Protein AF-A0A9W8YQ39-F1 (afdb_monomer)

pLDDT: mean 70.09, std 22.09, range [27.38, 96.88]

InterPro domains:
  IPR010666 Zinc finger, GRF-type [PF06839] (259-303)
  IPR010666 Zinc finger, GRF-type [PS51999] (260-305)
  IPR027450 Alpha-ketoglutarate-dependent dioxygenase AlkB-like [PF13532] (195-246)
  IPR032854 Alkylated DNA repair protein alkB homologue 3 [PTHR31212] (192-311)
  IPR037151 Alpha-ketoglutarate-dependent dioxygenase AlkB-like superfamily [G3DSA:2.60.120.590] (186-251)

Structure (mmCIF, N/CA/C/O backbone):
data_AF-A0A9W8YQ39-F1
#
_entry.id   AF-A0A9W8YQ39-F1
#
loop_
_atom_site.group_PDB
_atom_site.id
_atom_site.type_symbol
_atom_site.label_atom_id
_atom_site.label_alt_id
_atom_site.label_comp_id
_atom_site.label_asym_id
_atom_site.label_entity_id
_atom_site.label_seq_id
_atom_site.pdbx_PDB_ins_code
_atom_site.Cartn_x
_atom_site.Cartn_y
_atom_site.Cartn_z
_atom_site.occupancy
_atom_site.B_iso_or_equiv
_atom_site.auth_seq_id
_atom_site.auth_comp_id
_atom_site.auth_asym_id
_atom_site.auth_atom_id
_atom_site.pdbx_PDB_model_num
ATOM 1 N N . MET A 1 1 ? 21.087 48.665 -29.582 1.00 36.88 1 MET A N 1
ATOM 2 C CA . MET A 1 1 ? 21.904 49.619 -28.789 1.00 36.88 1 MET A CA 1
ATOM 3 C C . MET A 1 1 ? 21.889 49.137 -27.338 1.00 36.88 1 MET A C 1
ATOM 5 O O . MET A 1 1 ? 21.311 49.778 -26.477 1.00 36.88 1 MET A O 1
ATOM 9 N N . ASP A 1 2 ? 22.275 47.900 -27.038 1.00 33.47 2 ASP A N 1
ATOM 10 C CA . ASP A 1 2 ? 23.624 47.312 -27.152 1.00 33.47 2 ASP A CA 1
ATOM 11 C C . ASP A 1 2 ? 24.686 48.103 -26.388 1.00 33.47 2 ASP A C 1
ATOM 13 O O . ASP A 1 2 ? 25.478 48.846 -26.957 1.00 33.47 2 ASP A O 1
ATOM 17 N N . ALA A 1 3 ? 24.674 47.920 -25.073 1.00 32.09 3 ALA A N 1
ATOM 18 C CA . ALA A 1 3 ? 25.781 48.118 -24.145 1.00 32.09 3 ALA A CA 1
ATOM 19 C C . ALA A 1 3 ? 25.373 47.286 -22.918 1.00 32.09 3 ALA A C 1
ATOM 21 O O . ALA A 1 3 ? 24.287 47.479 -22.393 1.00 32.09 3 ALA A O 1
ATOM 22 N N . PHE A 1 4 ? 26.067 46.234 -22.501 1.00 31.28 4 PHE A N 1
ATOM 23 C CA . PHE A 1 4 ? 27.420 46.274 -21.975 1.00 31.28 4 PHE A CA 1
ATOM 24 C C . PHE A 1 4 ? 28.115 44.922 -22.206 1.00 31.28 4 PHE A C 1
ATOM 26 O O . PHE A 1 4 ? 28.083 44.021 -21.372 1.00 31.28 4 PHE A O 1
ATOM 33 N N . ILE A 1 5 ? 28.817 44.807 -23.331 1.00 39.25 5 ILE A N 1
ATOM 34 C CA . ILE A 1 5 ? 30.024 43.983 -23.401 1.00 39.25 5 ILE A CA 1
ATOM 35 C C . ILE A 1 5 ? 31.123 44.796 -22.714 1.00 39.25 5 ILE A C 1
ATOM 37 O O . ILE A 1 5 ? 31.368 45.927 -23.124 1.00 39.25 5 ILE A O 1
ATOM 41 N N . THR A 1 6 ? 31.775 44.257 -21.677 1.00 34.94 6 THR A N 1
ATOM 42 C CA . THR A 1 6 ? 33.244 44.308 -21.490 1.00 34.94 6 THR A CA 1
ATOM 43 C C . THR A 1 6 ? 33.706 43.770 -20.123 1.00 34.94 6 THR A C 1
ATOM 45 O O . THR A 1 6 ? 33.159 44.118 -19.083 1.00 34.94 6 THR A O 1
ATOM 48 N N . LYS A 1 7 ? 34.853 43.062 -20.178 1.00 32.91 7 LYS A N 1
ATOM 49 C CA . LYS A 1 7 ? 35.805 42.643 -19.113 1.00 32.91 7 LYS A CA 1
ATOM 50 C C . LYS A 1 7 ? 35.540 41.236 -18.540 1.00 32.91 7 LYS A C 1
ATOM 52 O O . LYS A 1 7 ? 34.461 40.962 -18.059 1.00 32.91 7 LYS A O 1
ATOM 57 N N . LYS A 1 8 ? 36.495 40.294 -18.505 1.00 33.75 8 LYS A N 1
ATOM 58 C CA . LYS A 1 8 ? 37.950 40.326 -18.763 1.00 33.75 8 LYS A CA 1
ATOM 59 C C . LYS A 1 8 ? 38.429 38.872 -18.976 1.00 33.75 8 LYS A C 1
ATOM 61 O O . LYS A 1 8 ? 38.190 38.033 -18.114 1.00 33.75 8 LYS A O 1
ATOM 66 N N . LYS A 1 9 ? 39.135 38.576 -20.078 1.00 34.62 9 LYS A N 1
ATOM 67 C CA . LYS A 1 9 ? 39.896 37.318 -20.249 1.00 34.62 9 LYS A CA 1
ATOM 68 C C . LYS A 1 9 ? 40.936 37.210 -19.127 1.00 34.62 9 LYS A C 1
ATOM 70 O O . LYS A 1 9 ? 41.769 38.110 -18.992 1.00 34.62 9 LYS A O 1
ATOM 75 N N . ARG A 1 10 ? 40.908 36.130 -18.339 1.00 31.69 10 ARG A N 1
ATOM 76 C CA . ARG A 1 10 ? 41.973 35.813 -17.375 1.00 31.69 10 ARG A CA 1
ATOM 77 C C . ARG A 1 10 ? 42.986 34.875 -18.036 1.00 31.69 10 ARG A C 1
ATOM 79 O O . ARG A 1 10 ? 42.613 33.911 -18.692 1.00 31.69 10 ARG A O 1
ATOM 86 N N . LYS A 1 11 ? 44.255 35.268 -17.917 1.00 32.91 11 LYS A N 1
ATOM 87 C CA . LYS A 1 11 ? 45.452 34.682 -18.528 1.00 32.91 11 LYS A CA 1
ATOM 88 C C . LYS A 1 11 ? 45.663 33.216 -18.136 1.00 32.91 11 LYS A C 1
ATOM 90 O O . LYS A 1 11 ? 45.518 32.872 -16.969 1.00 32.91 11 LYS A O 1
ATOM 95 N N . ILE A 1 12 ? 46.131 32.435 -19.110 1.00 37.91 12 ILE A N 1
ATOM 96 C CA . ILE A 1 12 ? 46.897 31.200 -18.916 1.00 37.91 12 ILE A CA 1
ATOM 97 C C . ILE A 1 12 ? 48.164 31.555 -18.130 1.00 37.91 12 ILE A C 1
ATOM 99 O O . ILE A 1 12 ? 48.974 32.364 -18.585 1.00 37.91 12 ILE A O 1
ATOM 103 N N . SER A 1 13 ? 48.317 30.963 -16.950 1.00 30.17 13 SER A N 1
ATOM 104 C CA . SER A 1 13 ? 49.585 30.882 -16.232 1.00 30.17 13 SER A CA 1
ATOM 105 C C . SER A 1 13 ? 49.851 29.416 -15.926 1.00 30.17 13 SER A C 1
ATOM 107 O O . SER A 1 13 ? 49.183 28.813 -15.092 1.00 30.17 13 SER A O 1
ATOM 109 N N . THR A 1 14 ? 50.822 28.858 -16.637 1.00 33.62 14 THR A N 1
ATOM 110 C CA . THR A 1 14 ? 51.517 27.620 -16.300 1.00 33.62 14 THR A CA 1
ATOM 111 C C . THR 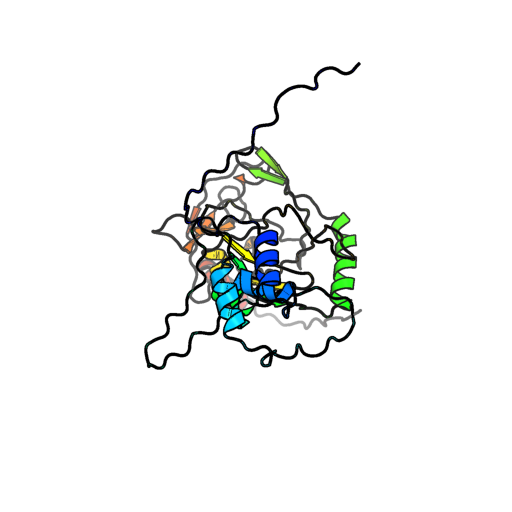A 1 14 ? 52.123 27.737 -14.906 1.00 33.62 14 THR A C 1
ATOM 113 O O . THR A 1 14 ? 53.087 28.473 -14.704 1.00 33.62 14 THR A O 1
ATOM 116 N N . SER A 1 15 ? 51.577 26.986 -13.958 1.00 29.30 15 SER A N 1
ATOM 117 C CA . SER A 1 15 ? 52.256 26.627 -12.718 1.00 29.30 15 SER A CA 1
ATOM 118 C C . SER A 1 15 ? 52.135 25.121 -12.550 1.00 29.30 15 SER A C 1
ATOM 120 O O . SER A 1 15 ? 51.071 24.605 -12.217 1.00 29.30 15 SER A O 1
ATOM 122 N N . VAL A 1 16 ? 53.241 24.437 -12.828 1.00 39.62 16 VAL A N 1
ATOM 123 C CA . VAL A 1 16 ? 53.484 23.052 -12.435 1.00 39.62 16 VAL A CA 1
ATOM 124 C C . VAL A 1 16 ? 53.326 22.986 -10.921 1.00 39.62 16 VAL A C 1
ATOM 126 O O . VAL A 1 16 ? 54.162 23.510 -10.187 1.00 39.62 16 VAL A O 1
ATOM 129 N N . GLN A 1 17 ? 52.234 22.389 -10.458 1.00 30.75 17 GLN A N 1
ATOM 130 C CA . GLN A 1 17 ? 52.068 21.978 -9.073 1.00 30.75 17 GLN A CA 1
ATOM 131 C C . GLN A 1 17 ? 51.466 20.578 -9.075 1.00 30.75 17 GLN A C 1
ATOM 133 O O . GLN A 1 17 ? 50.331 20.370 -9.495 1.00 30.75 17 GLN A O 1
ATOM 138 N N . ASN A 1 18 ? 52.290 19.628 -8.632 1.00 39.91 18 ASN A N 1
ATOM 139 C CA . ASN A 1 18 ? 51.878 18.315 -8.162 1.00 39.91 18 ASN A CA 1
ATOM 140 C C . ASN A 1 18 ? 50.707 18.485 -7.189 1.00 39.91 18 ASN A C 1
ATOM 142 O O . ASN A 1 18 ? 50.892 18.990 -6.082 1.00 39.91 18 ASN A O 1
ATOM 146 N N . ALA A 1 19 ? 49.527 18.037 -7.594 1.00 29.88 19 ALA A N 1
ATOM 147 C CA . ALA A 1 19 ? 48.401 17.822 -6.709 1.00 29.88 19 ALA A CA 1
ATOM 148 C C . ALA A 1 19 ? 47.856 16.432 -7.027 1.00 29.88 19 ALA A C 1
ATOM 150 O O . ALA A 1 19 ? 47.325 16.201 -8.111 1.00 29.88 19 ALA A O 1
ATOM 151 N N . GLY A 1 20 ? 48.030 15.499 -6.089 1.00 36.38 20 GLY A N 1
ATOM 152 C CA . GLY A 1 20 ? 47.244 14.275 -6.066 1.00 36.38 20 GLY A CA 1
ATOM 153 C C . GLY A 1 20 ? 45.782 14.682 -5.962 1.00 36.38 20 GLY A C 1
ATOM 154 O O . GLY A 1 20 ? 45.344 15.157 -4.917 1.00 36.38 20 GLY A O 1
ATOM 155 N N . HIS A 1 21 ? 45.069 14.594 -7.079 1.00 37.12 21 HIS A N 1
ATOM 156 C CA . HIS A 1 21 ? 43.654 14.903 -7.147 1.00 37.12 21 HIS A CA 1
ATOM 157 C C . HIS A 1 21 ? 42.897 13.601 -6.905 1.00 37.12 21 HIS A C 1
ATOM 159 O O . HIS A 1 21 ? 43.054 12.629 -7.643 1.00 37.12 21 HIS A O 1
ATOM 165 N N . SER A 1 22 ? 42.141 13.567 -5.814 1.00 41.56 22 SER A N 1
ATOM 166 C CA . SER A 1 22 ? 41.178 12.519 -5.498 1.00 41.56 22 SER A CA 1
ATOM 167 C C . SER A 1 22 ? 40.157 12.432 -6.633 1.00 41.56 22 SER A C 1
ATOM 169 O O . SER A 1 22 ? 39.270 13.275 -6.725 1.00 41.56 22 SER A O 1
ATOM 171 N N . GLY A 1 23 ? 40.307 11.438 -7.511 1.00 44.91 23 GLY A N 1
ATOM 172 C CA . GLY A 1 23 ? 39.476 11.214 -8.702 1.00 44.91 23 GLY A CA 1
ATOM 173 C C . GLY A 1 23 ? 38.044 10.746 -8.419 1.00 44.91 23 GLY A C 1
ATOM 174 O O . GLY A 1 23 ? 37.516 9.929 -9.167 1.00 44.91 23 GLY A O 1
ATOM 175 N N . ASP A 1 24 ? 37.431 11.211 -7.328 1.00 53.06 24 ASP A N 1
ATOM 176 C CA . ASP A 1 24 ? 36.102 10.766 -6.898 1.00 53.06 24 ASP A CA 1
ATOM 177 C C . ASP A 1 24 ? 34.973 11.725 -7.330 1.00 53.06 24 ASP A C 1
ATOM 179 O O . ASP A 1 24 ? 33.857 11.275 -7.578 1.00 53.06 24 ASP A O 1
ATOM 183 N N . ASP A 1 25 ? 35.269 13.009 -7.570 1.00 54.91 25 ASP A N 1
ATOM 184 C CA . ASP A 1 25 ? 34.263 14.049 -7.879 1.00 54.91 25 ASP A CA 1
ATOM 185 C C . ASP A 1 25 ? 33.965 14.257 -9.382 1.00 54.91 25 ASP A C 1
ATOM 187 O O . ASP A 1 25 ? 33.236 15.176 -9.762 1.00 54.91 25 ASP A O 1
ATOM 191 N N . GLU A 1 26 ? 34.519 13.435 -10.276 1.00 76.19 26 GLU A N 1
ATOM 192 C CA . GLU A 1 26 ? 34.257 13.571 -11.716 1.00 76.19 26 GLU A CA 1
ATOM 193 C C . GLU A 1 26 ? 32.855 13.053 -12.099 1.00 76.19 26 GLU A C 1
ATOM 195 O O . GLU A 1 26 ? 32.417 12.013 -11.593 1.00 76.19 26 GLU A O 1
ATOM 200 N N . PRO A 1 27 ? 32.136 13.735 -13.014 1.00 80.50 27 PRO A N 1
ATOM 201 C CA . PRO A 1 27 ? 30.820 13.289 -13.459 1.00 80.50 27 PRO A CA 1
ATOM 202 C C . PRO A 1 27 ? 30.916 11.940 -14.183 1.00 80.50 27 PRO A C 1
ATOM 204 O O . PRO A 1 27 ? 31.900 11.651 -14.866 1.00 80.50 27 PRO A O 1
ATOM 207 N N . THR A 1 28 ? 29.868 11.121 -14.072 1.00 81.31 28 THR A N 1
ATOM 208 C CA . THR A 1 28 ? 29.835 9.743 -14.595 1.00 81.31 28 THR A CA 1
ATOM 209 C C . THR A 1 28 ? 30.209 9.654 -16.075 1.00 81.31 28 THR A C 1
ATOM 211 O O . THR A 1 28 ? 30.942 8.751 -16.461 1.00 81.31 28 THR A O 1
ATOM 214 N N . GLU A 1 29 ? 29.792 10.617 -16.902 1.00 78.88 29 GLU A N 1
ATOM 215 C CA . GLU A 1 29 ? 30.145 10.668 -18.330 1.00 78.88 29 GLU A CA 1
ATOM 216 C C . GLU A 1 29 ? 31.659 10.787 -18.571 1.00 78.88 29 GLU A C 1
ATOM 218 O O . GLU A 1 29 ? 32.194 10.155 -19.480 1.00 78.88 29 GLU A O 1
ATOM 223 N N . VAL A 1 30 ? 32.369 11.545 -17.728 1.00 77.44 30 VAL A N 1
ATOM 224 C CA . VAL A 1 30 ? 33.831 11.697 -17.808 1.00 77.44 30 VAL A CA 1
ATOM 225 C C . VAL A 1 30 ? 34.516 10.406 -17.371 1.00 77.44 30 VAL A C 1
ATOM 227 O O . VAL A 1 30 ? 35.414 9.925 -18.060 1.00 77.44 30 VAL A O 1
ATOM 230 N N . LYS A 1 31 ? 34.033 9.779 -16.294 1.00 83.00 31 LYS A N 1
ATOM 231 C CA . LYS A 1 31 ? 34.536 8.485 -15.810 1.00 83.00 31 LYS A CA 1
ATOM 232 C C . LYS A 1 31 ? 34.336 7.365 -16.845 1.00 83.00 31 LYS A C 1
ATOM 234 O O . LYS A 1 31 ? 35.238 6.556 -17.062 1.00 83.00 31 LYS A O 1
ATOM 239 N N . LEU A 1 32 ? 33.201 7.360 -17.548 1.00 80.19 32 LEU A N 1
ATOM 240 C CA . LEU A 1 32 ? 32.928 6.452 -18.669 1.00 80.19 32 LEU A CA 1
ATOM 241 C C . LEU A 1 32 ? 33.834 6.720 -19.872 1.00 80.19 32 LEU A C 1
ATOM 243 O O . LEU A 1 32 ? 34.351 5.775 -20.463 1.00 80.19 32 LEU A O 1
ATOM 247 N N . ALA A 1 33 ? 34.061 7.987 -20.227 1.00 78.62 33 ALA A N 1
ATOM 248 C CA . ALA A 1 33 ? 34.969 8.351 -21.312 1.00 78.62 33 ALA A CA 1
ATOM 249 C C . ALA A 1 33 ? 36.419 7.933 -21.008 1.00 78.62 33 ALA A C 1
ATOM 251 O O . ALA A 1 33 ? 37.122 7.436 -21.892 1.00 78.62 33 ALA A O 1
ATOM 252 N N . MET A 1 34 ? 36.853 8.067 -19.750 1.00 82.50 34 MET A N 1
ATOM 253 C CA . MET A 1 34 ? 38.154 7.578 -19.287 1.00 82.50 34 MET A CA 1
ATOM 254 C C . MET A 1 34 ? 38.254 6.055 -19.392 1.00 82.50 34 MET A C 1
ATOM 256 O O . MET A 1 34 ? 39.231 5.551 -19.942 1.00 82.50 34 MET A O 1
ATOM 260 N N . LEU A 1 35 ? 37.243 5.315 -18.929 1.00 81.00 35 LEU A N 1
ATOM 261 C CA . LEU A 1 35 ? 37.226 3.854 -19.036 1.00 81.00 35 LEU A CA 1
ATOM 262 C C . LEU A 1 35 ? 37.167 3.364 -20.486 1.00 81.00 35 LEU A C 1
ATOM 264 O O . LEU A 1 35 ? 37.884 2.434 -20.831 1.00 81.00 35 LEU A O 1
ATOM 268 N N . SER A 1 36 ? 36.384 4.021 -21.341 1.00 83.94 36 SER A N 1
ATOM 269 C CA . SER A 1 36 ? 36.290 3.717 -22.775 1.00 83.94 36 SER A CA 1
ATOM 270 C C . SER A 1 36 ? 37.622 3.947 -23.494 1.00 83.94 36 SER A C 1
ATOM 272 O O . SER A 1 36 ? 38.026 3.156 -24.343 1.00 83.94 36 SER A O 1
ATOM 274 N N . SER A 1 37 ? 38.364 4.981 -23.083 1.00 83.81 37 SER A N 1
ATOM 275 C CA . SER A 1 37 ? 39.711 5.250 -23.598 1.00 83.81 37 SER A CA 1
ATOM 276 C C . SER A 1 37 ? 40.737 4.207 -23.139 1.00 83.81 37 SER A C 1
ATOM 278 O O . SER A 1 37 ? 41.641 3.866 -23.898 1.00 83.81 37 SER A O 1
ATOM 280 N N . LEU A 1 38 ? 40.615 3.707 -21.903 1.00 83.19 38 LEU A N 1
ATOM 281 C CA . LEU A 1 38 ? 41.507 2.688 -21.337 1.00 83.19 38 LEU A CA 1
ATOM 282 C C . LEU A 1 38 ? 41.182 1.272 -21.838 1.00 83.19 38 LEU A C 1
ATOM 284 O O . LEU A 1 38 ? 42.089 0.449 -21.934 1.00 83.19 38 LEU A O 1
ATOM 288 N N . HIS A 1 39 ? 39.921 1.011 -22.199 1.00 81.38 39 HIS A N 1
ATOM 289 C CA . HIS A 1 39 ? 39.416 -0.300 -22.616 1.00 81.38 39 HIS A CA 1
ATOM 290 C C . HIS A 1 39 ? 38.551 -0.214 -23.889 1.00 81.38 39 HIS A C 1
ATOM 292 O O . HIS A 1 39 ? 37.342 -0.446 -23.827 1.00 81.38 39 HIS A O 1
ATOM 298 N N . PRO A 1 40 ? 39.144 0.053 -25.073 1.00 76.56 40 PRO A N 1
ATOM 299 C CA . PRO A 1 40 ? 38.391 0.294 -26.313 1.00 76.56 40 PRO A CA 1
ATOM 300 C C . PRO A 1 40 ? 37.578 -0.906 -26.831 1.00 76.56 40 PRO A C 1
ATOM 302 O O . PRO A 1 40 ? 36.762 -0.752 -27.736 1.00 76.56 40 PRO A O 1
ATOM 305 N N . GLY A 1 41 ? 37.826 -2.110 -26.302 1.00 77.00 41 GLY A N 1
ATOM 306 C CA . GLY A 1 41 ? 37.131 -3.346 -26.676 1.00 77.00 41 GLY A CA 1
ATOM 307 C C . GLY A 1 41 ? 35.821 -3.600 -25.922 1.00 77.00 41 GLY A C 1
ATOM 308 O O . GLY A 1 41 ? 35.117 -4.553 -26.248 1.00 77.00 41 GLY A O 1
ATOM 309 N N . PHE A 1 42 ? 35.484 -2.774 -24.929 1.00 75.44 42 PHE A N 1
ATOM 310 C CA . PHE A 1 42 ? 34.290 -2.946 -24.104 1.00 75.44 42 PHE A CA 1
ATOM 311 C C . PHE A 1 42 ? 33.174 -1.990 -24.534 1.00 75.44 42 PHE A C 1
ATOM 313 O O . PHE A 1 42 ? 33.397 -0.804 -24.774 1.00 75.44 42 PHE A O 1
ATOM 320 N N . ALA A 1 43 ? 31.947 -2.511 -24.618 1.00 82.00 43 ALA A N 1
ATOM 321 C CA . ALA A 1 43 ? 30.771 -1.688 -24.874 1.00 82.00 43 ALA A CA 1
ATOM 322 C C . ALA A 1 43 ? 30.523 -0.725 -23.702 1.00 82.00 43 ALA A C 1
ATOM 324 O O . ALA A 1 43 ? 30.728 -1.082 -22.542 1.00 82.00 43 ALA A O 1
ATOM 325 N N . GLN A 1 44 ? 30.028 0.476 -24.002 1.00 76.06 44 GLN A N 1
ATOM 326 C CA . GLN A 1 44 ? 29.789 1.524 -23.004 1.00 76.06 44 GLN A CA 1
ATOM 327 C C . GLN A 1 44 ? 28.869 1.071 -21.857 1.00 76.06 44 GLN A C 1
ATOM 329 O O . GLN A 1 44 ? 29.122 1.429 -20.711 1.00 76.06 44 GLN A O 1
ATOM 334 N N . GLU A 1 45 ? 27.870 0.234 -22.148 1.00 75.31 45 GLU A N 1
ATOM 335 C CA . GLU A 1 45 ? 26.971 -0.339 -21.133 1.00 75.31 45 GLU A CA 1
ATOM 336 C C . GLU A 1 45 ? 27.724 -1.232 -20.135 1.00 75.31 45 GLU A C 1
ATOM 338 O O . GLU A 1 45 ? 27.561 -1.097 -18.927 1.00 75.31 45 GLU A O 1
ATOM 343 N N . ALA A 1 46 ? 28.645 -2.071 -20.623 1.00 76.56 46 ALA A N 1
ATOM 344 C CA . ALA A 1 46 ? 29.466 -2.922 -19.763 1.00 76.56 46 ALA A CA 1
ATOM 345 C C . ALA A 1 46 ? 30.426 -2.094 -18.890 1.00 76.56 46 ALA A C 1
ATOM 347 O O . ALA A 1 46 ? 30.690 -2.448 -17.744 1.00 76.56 46 ALA A O 1
ATOM 348 N N . LEU A 1 47 ? 30.934 -0.972 -19.411 1.00 79.25 47 LEU A N 1
ATOM 349 C CA . LEU A 1 47 ? 31.776 -0.051 -18.643 1.00 79.25 47 LEU A CA 1
ATOM 350 C C . LEU A 1 47 ? 30.986 0.677 -17.551 1.00 79.25 47 LEU A C 1
ATOM 352 O O . LEU A 1 47 ? 31.528 0.906 -16.471 1.00 79.25 47 LEU A O 1
ATOM 356 N N . LEU A 1 48 ? 29.721 1.018 -17.810 1.00 79.31 48 LEU A N 1
ATOM 357 C CA . LEU A 1 48 ? 28.827 1.611 -16.816 1.00 79.31 48 LEU A CA 1
ATOM 358 C C . LEU A 1 48 ? 28.506 0.627 -15.693 1.00 79.31 48 LEU A C 1
ATOM 360 O O . LEU A 1 48 ? 28.601 1.001 -14.527 1.00 79.31 48 LEU A O 1
ATOM 364 N N . ASP A 1 49 ? 28.223 -0.629 -16.026 1.00 71.88 49 ASP A N 1
ATOM 365 C CA . ASP A 1 49 ? 27.955 -1.670 -15.032 1.00 71.88 49 ASP A CA 1
ATOM 366 C C . ASP A 1 49 ? 29.167 -1.931 -14.124 1.00 71.88 49 ASP A C 1
ATOM 368 O O . ASP A 1 49 ? 29.033 -1.987 -12.899 1.00 71.88 49 ASP A O 1
ATOM 372 N N . VAL A 1 50 ? 30.374 -2.014 -14.698 1.00 78.81 50 VAL A N 1
ATOM 373 C CA . VAL A 1 50 ? 31.621 -2.170 -13.928 1.00 78.81 50 VAL A CA 1
ATOM 374 C C . VAL A 1 50 ? 31.887 -0.936 -13.058 1.00 78.81 50 VAL A C 1
ATOM 376 O O . VAL A 1 50 ? 32.264 -1.068 -11.893 1.00 78.81 50 VAL A O 1
ATOM 379 N N . LEU A 1 51 ? 31.645 0.267 -13.585 1.00 79.50 51 LEU A N 1
ATOM 380 C CA . LEU A 1 51 ? 31.808 1.512 -12.838 1.00 79.50 51 LEU A CA 1
ATOM 381 C C . LEU A 1 51 ? 30.838 1.600 -11.651 1.00 79.50 51 LEU A C 1
ATOM 383 O O . LEU A 1 51 ? 31.240 2.026 -10.569 1.00 79.50 51 LEU A O 1
ATOM 387 N N . LEU A 1 52 ? 29.592 1.152 -11.823 1.00 76.25 52 LEU A N 1
ATOM 388 C CA . LEU A 1 52 ? 28.606 1.048 -10.745 1.00 76.25 52 LEU A CA 1
ATOM 389 C C . LEU A 1 52 ? 29.011 -0.003 -9.700 1.00 76.25 52 LEU A C 1
ATOM 391 O O . LEU A 1 52 ? 28.870 0.245 -8.503 1.00 76.25 52 LEU A O 1
ATOM 395 N N . ALA A 1 53 ? 29.569 -1.139 -10.130 1.00 72.69 53 ALA A N 1
ATOM 396 C CA . ALA A 1 53 ? 30.047 -2.197 -9.235 1.00 72.69 53 ALA A CA 1
ATOM 397 C C . ALA A 1 53 ? 31.241 -1.763 -8.365 1.00 72.69 53 ALA A C 1
ATOM 399 O O . ALA A 1 53 ? 31.428 -2.288 -7.267 1.00 72.69 53 ALA A O 1
ATOM 400 N N . HIS A 1 54 ? 32.030 -0.794 -8.834 1.00 80.94 54 HIS A N 1
ATOM 401 C CA . HIS A 1 54 ? 33.191 -0.247 -8.128 1.00 80.94 54 HIS A CA 1
ATOM 402 C C . HIS A 1 54 ? 32.976 1.188 -7.627 1.00 80.94 54 HIS A C 1
ATOM 404 O O . HIS A 1 54 ? 33.928 1.967 -7.546 1.00 80.94 54 HIS A O 1
ATOM 410 N N . GLU A 1 55 ? 31.731 1.534 -7.289 1.00 73.88 55 GLU A N 1
ATOM 411 C CA . GLU A 1 55 ? 31.366 2.789 -6.613 1.00 73.88 55 GLU A CA 1
ATOM 412 C C . GLU A 1 55 ? 31.833 4.058 -7.354 1.00 73.88 55 GLU A C 1
ATOM 414 O O . GLU A 1 55 ? 32.132 5.080 -6.746 1.00 73.88 55 GLU A O 1
ATOM 419 N N . GLY A 1 56 ? 31.915 4.016 -8.686 1.00 71.94 56 GLY A N 1
ATOM 420 C CA . GLY A 1 56 ? 32.360 5.157 -9.482 1.00 71.94 56 GLY A CA 1
ATOM 421 C C . GLY A 1 56 ? 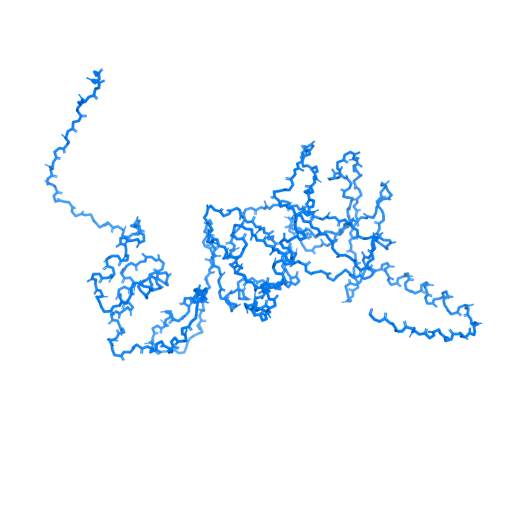33.879 5.352 -9.523 1.00 71.94 56 GLY A C 1
ATOM 422 O O . GLY A 1 56 ? 34.334 6.391 -10.002 1.00 71.94 56 GLY A O 1
ATOM 423 N N . SER A 1 57 ? 34.675 4.385 -9.055 1.00 81.94 57 SER A N 1
ATOM 424 C CA . SER A 1 57 ? 36.137 4.439 -9.132 1.00 81.94 57 SER A CA 1
ATOM 425 C C . SER A 1 57 ? 36.646 3.921 -10.476 1.00 81.94 57 SER A C 1
ATOM 427 O O . SER A 1 57 ? 36.616 2.719 -10.756 1.00 81.94 57 SER A O 1
ATOM 429 N N . VAL A 1 58 ? 37.188 4.823 -11.300 1.00 81.81 58 VAL A N 1
ATOM 430 C CA . VAL A 1 58 ? 37.815 4.480 -12.591 1.00 81.81 58 VAL A CA 1
ATOM 431 C C . VAL A 1 58 ? 39.009 3.539 -12.396 1.00 81.81 58 VAL A C 1
ATOM 433 O O . VAL A 1 58 ? 39.204 2.616 -13.182 1.00 81.81 58 VAL A O 1
ATOM 436 N N . ALA A 1 59 ? 39.789 3.725 -11.327 1.00 80.50 59 ALA A N 1
ATOM 437 C CA . ALA A 1 59 ? 40.966 2.903 -11.050 1.00 80.50 59 ALA A CA 1
ATOM 438 C C . ALA A 1 59 ? 40.593 1.453 -10.701 1.00 80.50 59 ALA A C 1
ATOM 440 O O . ALA A 1 59 ? 41.171 0.521 -11.259 1.00 80.50 59 ALA A O 1
ATOM 441 N N . ALA A 1 60 ? 39.603 1.258 -9.823 1.00 78.56 60 ALA A N 1
ATOM 442 C CA . ALA A 1 60 ? 39.135 -0.076 -9.444 1.00 78.56 60 ALA A CA 1
ATOM 443 C C . ALA A 1 60 ? 38.419 -0.782 -10.608 1.00 78.56 60 ALA A C 1
ATOM 445 O O . ALA A 1 60 ? 38.664 -1.962 -10.849 1.00 78.56 60 ALA A O 1
ATOM 446 N N . SER A 1 61 ? 37.626 -0.032 -11.379 1.00 83.75 61 SER A N 1
ATOM 447 C CA . SER A 1 61 ? 36.949 -0.518 -12.589 1.00 83.75 61 SER A CA 1
ATOM 448 C C . SER A 1 61 ? 37.933 -0.949 -13.678 1.00 83.75 61 SER A C 1
ATOM 450 O O . SER A 1 61 ? 37.787 -1.999 -14.289 1.00 83.75 61 SER A O 1
ATOM 452 N N . SER A 1 62 ? 38.985 -0.162 -13.913 1.00 83.19 62 SER A N 1
ATOM 453 C CA . SER A 1 62 ? 40.007 -0.497 -14.908 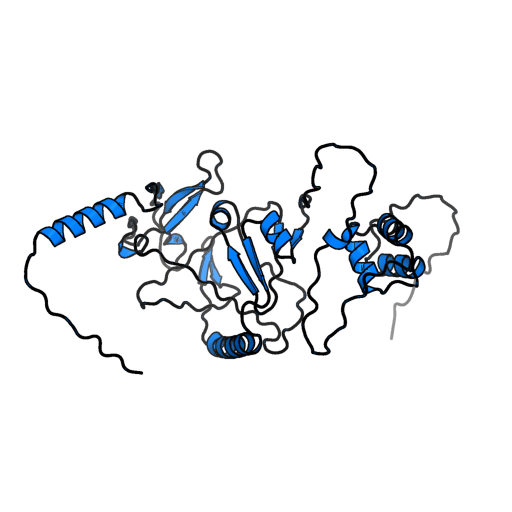1.00 83.19 62 SER A CA 1
ATOM 454 C C . SER A 1 62 ? 40.833 -1.723 -14.497 1.00 83.19 62 SER A C 1
ATOM 456 O O . SER A 1 62 ? 41.197 -2.545 -15.343 1.00 83.19 62 SER A O 1
ATOM 458 N N . ALA A 1 63 ? 41.103 -1.879 -13.197 1.00 80.19 63 ALA A N 1
ATOM 459 C CA . ALA A 1 63 ? 41.817 -3.034 -12.666 1.00 80.19 63 ALA A CA 1
ATOM 460 C C . ALA A 1 63 ? 41.017 -4.336 -12.836 1.00 80.19 63 ALA A C 1
ATOM 462 O O . ALA A 1 63 ? 41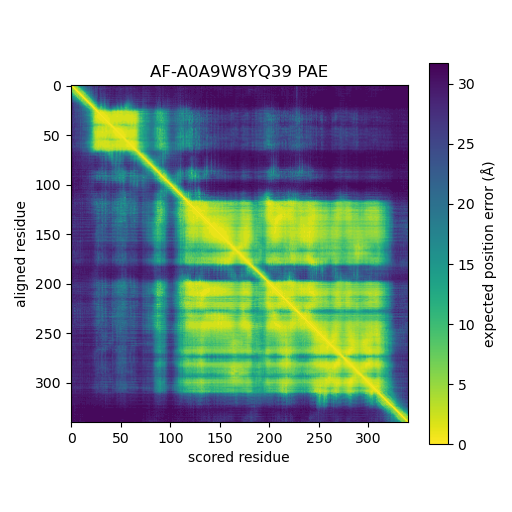.596 -5.342 -13.238 1.00 80.19 63 ALA A O 1
ATOM 463 N N . SER A 1 64 ? 39.699 -4.326 -12.600 1.00 78.31 64 SER A N 1
ATOM 464 C CA . SER A 1 64 ? 38.855 -5.517 -12.781 1.00 78.31 64 SER A CA 1
ATOM 465 C C . SER A 1 64 ? 38.701 -5.921 -14.251 1.00 78.31 64 SER A C 1
ATOM 467 O O . SER A 1 64 ? 38.730 -7.113 -14.566 1.00 78.31 64 SER A O 1
ATOM 469 N N . ILE A 1 65 ? 38.644 -4.947 -15.164 1.00 78.25 65 ILE A N 1
ATOM 470 C CA . ILE A 1 65 ? 38.622 -5.202 -16.612 1.00 78.25 65 ILE A CA 1
ATOM 471 C C . ILE A 1 65 ? 39.954 -5.799 -17.085 1.00 78.25 65 ILE A C 1
ATOM 473 O O . ILE A 1 65 ? 39.956 -6.783 -17.811 1.00 78.25 65 ILE A O 1
ATOM 477 N N . SER A 1 66 ? 41.091 -5.273 -16.620 1.00 71.38 66 SER A N 1
ATOM 478 C CA . SER A 1 66 ? 42.427 -5.721 -17.059 1.00 71.38 66 SER A CA 1
ATOM 479 C C . SER A 1 66 ? 42.787 -7.146 -16.616 1.00 71.38 66 SER A C 1
ATOM 481 O O . SER A 1 66 ? 43.631 -7.791 -17.233 1.00 71.38 66 SER A O 1
ATOM 483 N N . ILE A 1 67 ? 42.171 -7.638 -15.538 1.00 63.09 67 ILE A N 1
ATOM 484 C CA . ILE A 1 67 ? 42.351 -9.012 -15.037 1.00 63.09 67 ILE A CA 1
ATOM 485 C C . ILE A 1 67 ? 41.554 -10.019 -15.891 1.00 63.09 67 ILE A C 1
ATOM 487 O O . ILE A 1 67 ? 41.862 -11.210 -15.904 1.00 63.09 67 ILE A O 1
ATOM 491 N N . SER A 1 68 ? 40.565 -9.537 -16.647 1.00 54.84 68 SER A N 1
ATOM 492 C CA . SER A 1 68 ? 39.719 -10.326 -17.540 1.00 54.84 68 SER A CA 1
ATOM 493 C C . SER A 1 68 ? 40.262 -10.189 -18.965 1.00 54.84 68 SER A C 1
ATOM 495 O O . SER A 1 68 ? 40.066 -9.167 -19.616 1.00 54.84 68 SER A O 1
ATOM 497 N N . GLY A 1 69 ? 41.006 -11.182 -19.458 1.00 50.88 69 GLY A N 1
ATOM 498 C CA . GLY A 1 69 ? 41.495 -11.158 -20.839 1.00 50.88 69 GLY A CA 1
ATOM 499 C C . GLY A 1 69 ? 40.347 -11.029 -21.863 1.00 50.88 69 GLY A C 1
ATOM 500 O O . GLY A 1 69 ? 39.222 -11.436 -21.572 1.00 50.88 69 GLY A O 1
ATOM 501 N N . PRO A 1 70 ? 40.611 -10.508 -23.076 1.00 48.16 70 PRO A N 1
ATOM 502 C CA . PRO A 1 70 ? 39.595 -10.296 -24.116 1.00 48.16 70 PRO A CA 1
ATOM 503 C C . PRO A 1 70 ? 38.897 -11.579 -24.618 1.00 48.16 70 PRO A C 1
ATOM 505 O O . PRO A 1 70 ? 37.907 -11.476 -25.338 1.00 48.16 70 PRO A O 1
ATOM 508 N N . ASP A 1 71 ? 39.377 -12.765 -24.229 1.00 43.62 71 ASP A N 1
ATOM 509 C CA . ASP A 1 71 ? 38.843 -14.070 -24.643 1.00 43.62 71 ASP A CA 1
ATOM 510 C C . ASP A 1 71 ? 37.806 -14.680 -23.671 1.00 43.62 71 ASP A C 1
ATOM 512 O O . ASP A 1 71 ? 37.176 -15.679 -24.010 1.00 43.62 71 ASP A O 1
ATOM 516 N N . ASP A 1 72 ? 37.566 -14.077 -22.499 1.00 43.44 72 ASP A N 1
ATOM 517 C CA . ASP A 1 72 ? 36.596 -14.561 -21.494 1.00 43.44 72 ASP A CA 1
ATOM 518 C C . ASP A 1 72 ? 35.344 -13.665 -21.429 1.00 43.44 72 ASP A C 1
ATOM 520 O O . ASP A 1 72 ? 34.895 -13.205 -20.378 1.00 43.44 72 ASP A O 1
ATOM 524 N N . VAL A 1 73 ? 34.762 -13.388 -22.596 1.00 41.38 73 VAL A N 1
ATOM 525 C CA . VAL A 1 73 ? 33.421 -12.803 -22.696 1.00 41.38 73 VAL A CA 1
ATOM 526 C C . VAL A 1 73 ? 32.405 -13.919 -22.426 1.00 41.38 73 VAL A C 1
ATOM 528 O O . VAL A 1 73 ? 32.330 -14.860 -23.223 1.00 41.38 73 VAL A O 1
ATOM 531 N N . PRO A 1 74 ? 31.540 -13.836 -21.392 1.00 37.06 74 PRO A N 1
ATOM 532 C CA . PRO A 1 74 ? 30.296 -14.582 -21.415 1.00 37.06 74 PRO A CA 1
ATOM 533 C C . PRO A 1 74 ? 29.529 -14.050 -22.620 1.00 37.06 74 PRO A C 1
ATOM 535 O O . PRO A 1 74 ? 29.037 -12.921 -22.612 1.00 37.06 74 PRO A O 1
ATOM 538 N N . SER A 1 75 ? 29.508 -14.835 -23.696 1.00 35.66 75 SER A N 1
ATOM 539 C CA . SER A 1 75 ? 28.677 -14.580 -24.861 1.00 35.66 75 SER A CA 1
ATOM 540 C C . SER A 1 75 ? 27.265 -14.323 -24.351 1.00 35.66 75 SER A C 1
ATOM 542 O O . SER A 1 75 ? 26.596 -15.244 -23.879 1.00 35.66 75 SER A O 1
ATOM 544 N N . GLY A 1 76 ? 26.848 -13.053 -24.383 1.00 36.44 76 GLY A N 1
ATOM 545 C CA . GLY A 1 76 ? 25.478 -12.664 -24.113 1.00 36.44 76 GLY A CA 1
ATOM 546 C C . GLY A 1 76 ? 24.597 -13.541 -24.983 1.00 36.44 76 GLY A C 1
ATOM 547 O O . GLY A 1 76 ? 24.658 -13.476 -26.214 1.00 36.44 76 GLY A O 1
ATOM 548 N N . SER A 1 77 ? 23.847 -14.429 -24.338 1.00 34.78 77 SER A N 1
ATOM 549 C CA . SER A 1 77 ? 22.886 -15.299 -24.991 1.00 34.78 77 SER A CA 1
ATOM 550 C C . SER A 1 77 ? 22.048 -14.458 -25.948 1.00 34.78 77 SER A C 1
ATOM 552 O O . SER A 1 77 ? 21.443 -13.463 -25.550 1.00 34.78 77 SER A O 1
ATOM 554 N N . LYS A 1 78 ? 22.103 -14.851 -27.223 1.00 31.75 78 LYS A N 1
ATOM 555 C CA . LYS A 1 78 ? 21.391 -14.304 -28.381 1.00 31.75 78 LYS A CA 1
ATOM 556 C C . LYS A 1 78 ? 20.104 -13.564 -27.994 1.00 31.75 78 LYS A C 1
ATOM 558 O O . LYS A 1 78 ? 19.187 -14.163 -27.437 1.00 31.75 78 LYS A O 1
ATOM 563 N N . LYS A 1 79 ? 20.014 -12.288 -28.384 1.00 33.53 79 LYS A N 1
ATOM 564 C CA . LYS A 1 79 ? 18.750 -11.540 -28.451 1.00 33.53 79 LYS A CA 1
ATOM 565 C C . LYS A 1 79 ? 17.694 -12.372 -29.198 1.00 33.53 79 LYS A C 1
ATOM 567 O O . LYS A 1 79 ? 17.980 -12.783 -30.326 1.00 33.53 79 LYS A O 1
ATOM 572 N N . PRO A 1 80 ? 16.455 -12.511 -28.702 1.00 28.58 80 PRO A N 1
ATOM 573 C CA . PRO A 1 80 ? 15.310 -12.400 -29.575 1.00 28.58 80 PRO A CA 1
ATOM 574 C C . PRO A 1 80 ? 15.022 -10.908 -29.772 1.00 28.58 80 PRO A C 1
ATOM 576 O O . PRO A 1 80 ? 14.952 -10.117 -28.833 1.00 28.58 80 PRO A O 1
ATOM 579 N N . SER A 1 81 ? 14.898 -10.505 -31.027 1.00 38.59 81 SER A N 1
ATOM 580 C CA . SER A 1 81 ? 14.322 -9.225 -31.410 1.00 38.59 81 SER A CA 1
ATOM 581 C C . SER A 1 81 ? 12.864 -9.150 -30.945 1.00 38.59 81 SER A C 1
ATOM 583 O O . SER A 1 81 ? 12.021 -9.842 -31.510 1.00 38.59 81 SER A O 1
ATOM 585 N N . ALA A 1 82 ? 12.566 -8.313 -29.955 1.00 33.38 82 ALA A N 1
ATOM 586 C CA . ALA A 1 82 ? 11.263 -7.675 -29.759 1.00 33.38 82 ALA A CA 1
ATOM 587 C C . ALA A 1 82 ? 11.408 -6.570 -28.702 1.00 33.38 82 ALA A C 1
ATOM 589 O O . ALA A 1 82 ? 12.089 -6.761 -27.698 1.00 33.38 82 ALA A O 1
ATOM 590 N N . SER A 1 83 ? 10.796 -5.412 -28.951 1.00 44.38 83 SER A N 1
ATOM 591 C CA . SER A 1 83 ? 10.715 -4.272 -28.034 1.00 44.38 83 SER A CA 1
ATOM 592 C C . SER A 1 83 ? 10.372 -4.705 -26.604 1.00 44.38 83 SER A C 1
ATOM 594 O O . SER A 1 83 ? 9.330 -5.318 -26.384 1.00 44.38 83 SER A O 1
ATOM 596 N N . GLY A 1 84 ? 11.218 -4.375 -25.627 1.00 34.19 84 GLY A N 1
ATOM 597 C CA . GLY A 1 84 ? 10.969 -4.718 -24.229 1.00 34.19 84 GLY A CA 1
ATOM 598 C C . GLY A 1 84 ? 12.058 -4.200 -23.294 1.00 34.19 84 GLY A C 1
ATOM 599 O O . GLY A 1 84 ? 13.235 -4.456 -23.512 1.00 34.19 84 GLY A O 1
ATOM 600 N N . VAL A 1 85 ? 11.614 -3.438 -22.296 1.00 43.00 85 VAL A N 1
ATOM 601 C CA . VAL A 1 85 ? 12.302 -2.845 -21.135 1.00 43.00 85 VAL A CA 1
ATOM 602 C C . VAL A 1 85 ? 13.659 -3.479 -20.777 1.00 43.00 85 VAL A C 1
ATOM 604 O O . VAL A 1 85 ? 13.744 -4.665 -20.468 1.00 43.00 85 VAL A O 1
ATOM 607 N N . VAL A 1 86 ? 14.711 -2.650 -20.756 1.00 40.97 86 VAL A N 1
ATOM 608 C CA . VAL A 1 86 ? 16.040 -2.991 -20.224 1.00 40.97 86 VAL A CA 1
ATOM 609 C C . VAL A 1 86 ? 15.909 -3.214 -18.716 1.00 40.97 86 VAL A C 1
ATOM 611 O O . VAL A 1 86 ? 15.635 -2.280 -17.967 1.00 40.97 86 VAL A O 1
ATOM 614 N N . SER A 1 87 ? 16.063 -4.459 -18.268 1.00 52.97 87 SER A N 1
ATOM 615 C CA . SER A 1 87 ? 16.121 -4.785 -16.843 1.00 52.97 87 SER A CA 1
ATOM 616 C C . SER A 1 87 ? 17.576 -4.688 -16.389 1.00 52.97 87 SER A C 1
ATOM 618 O O . SER A 1 87 ? 18.408 -5.474 -16.838 1.00 52.97 87 SER A O 1
ATOM 620 N N . GLN A 1 88 ? 17.887 -3.715 -15.532 1.00 54.69 88 GLN A N 1
ATOM 621 C CA . GLN A 1 88 ? 19.217 -3.552 -14.941 1.00 54.69 88 GLN A CA 1
ATOM 622 C C . GLN A 1 88 ? 19.532 -4.770 -14.054 1.00 54.69 88 GLN A C 1
ATOM 624 O O . GLN A 1 88 ? 18.776 -5.078 -13.132 1.00 54.69 88 GLN A O 1
ATOM 629 N N . THR A 1 89 ? 20.601 -5.507 -14.366 1.00 50.62 89 THR A N 1
ATOM 630 C CA . THR A 1 89 ? 20.998 -6.732 -13.650 1.00 50.62 89 THR A CA 1
ATOM 631 C C . THR A 1 89 ? 21.811 -6.425 -12.390 1.00 50.62 89 THR A C 1
ATOM 633 O O . THR A 1 89 ? 22.561 -5.452 -12.356 1.00 50.62 89 THR A O 1
ATOM 636 N N . SER A 1 90 ? 21.679 -7.267 -11.354 1.00 53.00 90 SER A N 1
ATOM 637 C CA . SER A 1 90 ? 22.412 -7.148 -10.081 1.00 53.00 90 SER A CA 1
ATOM 638 C C . SER A 1 90 ? 23.933 -7.049 -10.276 1.00 53.00 90 SER A C 1
ATOM 640 O O . SER A 1 90 ? 24.530 -7.830 -11.017 1.00 53.00 90 SER A O 1
ATOM 642 N N . LEU A 1 91 ? 24.579 -6.155 -9.515 1.00 54.41 91 LEU A N 1
ATOM 643 C CA . LEU A 1 91 ? 26.037 -5.934 -9.487 1.00 54.41 91 LEU A CA 1
ATOM 644 C C . LEU A 1 91 ? 26.844 -7.164 -9.010 1.00 54.41 91 LEU A C 1
ATOM 646 O O . LEU A 1 91 ? 28.076 -7.173 -9.074 1.00 54.41 91 LEU A O 1
ATOM 650 N N . ARG A 1 92 ? 26.175 -8.229 -8.546 1.00 53.88 92 ARG A N 1
ATOM 651 C CA . ARG A 1 92 ? 26.802 -9.476 -8.078 1.00 53.88 92 ARG A CA 1
ATOM 652 C C . ARG A 1 92 ? 27.586 -10.225 -9.151 1.00 53.88 92 ARG A C 1
ATOM 654 O O . ARG A 1 92 ? 28.545 -10.907 -8.802 1.00 53.88 92 ARG A O 1
ATOM 661 N N . SER A 1 93 ? 27.227 -10.096 -10.429 1.00 55.84 93 SER A N 1
ATOM 662 C CA . SER A 1 93 ? 27.982 -10.731 -11.520 1.00 55.84 93 SER A CA 1
ATOM 663 C C . SER A 1 93 ? 29.382 -10.138 -11.705 1.00 55.84 93 SER A C 1
ATOM 665 O O . SER A 1 93 ? 30.253 -10.809 -12.254 1.00 55.84 93 SER A O 1
ATOM 667 N N . PHE A 1 94 ? 29.617 -8.916 -11.219 1.00 49.09 94 PHE A N 1
ATOM 668 C CA . PHE A 1 94 ? 30.875 -8.189 -11.400 1.00 49.09 94 PHE A CA 1
ATOM 669 C C . PHE A 1 94 ? 31.798 -8.250 -10.174 1.00 49.09 94 PHE A C 1
ATOM 671 O O . PHE A 1 94 ? 33.013 -8.113 -10.302 1.00 49.09 94 PHE A O 1
ATOM 678 N N . ALA A 1 95 ? 31.261 -8.534 -8.984 1.00 49.12 95 ALA A N 1
ATOM 679 C CA . ALA A 1 95 ? 32.047 -8.701 -7.765 1.00 49.12 95 ALA A CA 1
ATOM 680 C C . ALA A 1 95 ? 32.597 -10.138 -7.639 1.00 49.12 95 ALA A C 1
ATOM 682 O O . ALA A 1 95 ? 32.104 -10.938 -6.840 1.00 49.12 95 ALA A O 1
ATOM 683 N N . ARG A 1 96 ? 33.634 -10.498 -8.412 1.00 45.56 96 ARG A N 1
ATOM 684 C CA . ARG A 1 96 ? 34.393 -11.734 -8.134 1.00 45.56 96 ARG A CA 1
ATOM 685 C C . ARG A 1 96 ? 35.245 -11.527 -6.872 1.00 45.56 96 ARG A C 1
ATOM 687 O O . ARG A 1 96 ? 36.013 -10.567 -6.823 1.00 45.56 96 ARG A O 1
ATOM 694 N N . PRO A 1 97 ? 35.161 -12.399 -5.850 1.00 40.16 97 PRO A N 1
ATOM 695 C CA . PRO A 1 97 ? 36.158 -12.407 -4.790 1.00 40.16 97 PRO A CA 1
ATOM 696 C C . PRO A 1 97 ? 37.493 -12.858 -5.391 1.00 40.16 97 PRO A C 1
ATOM 698 O O . PRO A 1 97 ? 37.537 -13.885 -6.067 1.00 40.16 97 PRO A O 1
ATOM 701 N N . SER A 1 98 ? 38.562 -12.096 -5.153 1.00 36.41 98 SER A N 1
ATOM 702 C CA . SER A 1 98 ? 39.928 -12.522 -5.460 1.00 36.41 98 SER A CA 1
ATOM 703 C C . SER A 1 98 ? 40.162 -13.916 -4.878 1.00 36.41 98 SER A C 1
ATOM 705 O O . SER A 1 98 ? 39.992 -14.123 -3.674 1.00 36.41 98 SER A O 1
ATOM 707 N N . GLU A 1 99 ? 40.506 -14.879 -5.730 1.00 36.88 99 GLU A N 1
ATOM 708 C CA . GLU A 1 99 ? 40.963 -16.185 -5.278 1.00 36.88 99 GLU A CA 1
ATOM 709 C C . GLU A 1 99 ? 42.367 -16.024 -4.698 1.00 36.88 99 GLU A C 1
ATOM 711 O O . GLU A 1 99 ? 43.351 -15.976 -5.429 1.00 36.88 99 GLU A O 1
ATOM 716 N N . ASP A 1 100 ? 42.450 -15.931 -3.374 1.00 36.00 100 ASP A N 1
ATOM 717 C CA . ASP A 1 100 ? 43.630 -16.390 -2.654 1.00 36.00 100 ASP A CA 1
ATOM 718 C C . ASP A 1 100 ? 43.181 -17.395 -1.589 1.00 36.00 100 ASP A C 1
ATOM 720 O O . ASP A 1 100 ? 42.22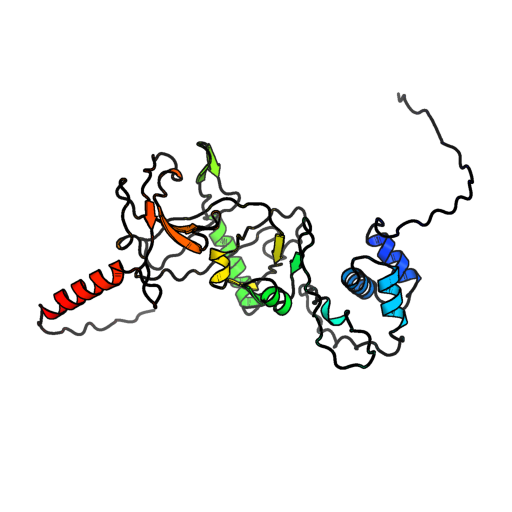0 -17.180 -0.841 1.00 36.00 100 ASP A O 1
ATOM 724 N N . GLY A 1 101 ? 43.797 -18.572 -1.631 1.00 39.44 101 GLY A N 1
ATOM 725 C CA . GLY A 1 101 ? 43.339 -19.771 -0.945 1.00 39.44 101 GLY A CA 1
ATOM 726 C C . GLY A 1 101 ? 43.562 -19.714 0.564 1.00 39.44 101 GLY A C 1
ATOM 727 O O . GLY A 1 101 ? 44.688 -19.620 1.038 1.00 39.44 101 GLY A O 1
ATOM 728 N N . GLY A 1 102 ? 42.486 -19.883 1.336 1.00 30.55 102 GLY A N 1
ATOM 729 C CA . GLY A 1 102 ? 42.559 -20.164 2.770 1.00 30.55 102 GLY A CA 1
ATOM 730 C C . GLY A 1 102 ? 41.170 -20.313 3.406 1.00 30.55 102 GLY A C 1
ATOM 731 O O . GLY A 1 102 ? 40.283 -19.505 3.122 1.00 30.55 102 GLY A O 1
ATOM 732 N N . PRO A 1 103 ? 40.922 -21.328 4.259 1.00 36.28 103 PRO A N 1
ATOM 733 C CA . PRO A 1 103 ? 39.614 -21.537 4.863 1.00 36.28 103 PRO A CA 1
ATOM 734 C C . PRO A 1 103 ? 39.445 -20.564 6.035 1.00 36.28 103 PRO A C 1
ATOM 736 O O . PRO A 1 103 ? 40.009 -20.743 7.112 1.00 36.28 103 PRO A O 1
ATOM 739 N N . SER A 1 104 ? 38.682 -19.495 5.834 1.00 28.91 104 SER A N 1
ATOM 740 C CA . SER A 1 104 ? 38.258 -18.584 6.903 1.00 28.91 104 SER A CA 1
ATOM 741 C C . SER A 1 104 ? 36.851 -18.052 6.609 1.00 28.91 104 SER A C 1
ATOM 743 O O . SER A 1 104 ? 36.488 -17.896 5.439 1.00 28.91 104 SER A O 1
ATOM 745 N N . PRO A 1 105 ? 36.008 -17.830 7.636 1.00 36.28 105 PRO A N 1
ATOM 746 C CA . PRO A 1 105 ? 34.580 -17.595 7.454 1.00 36.28 105 PRO A CA 1
ATOM 747 C C . PRO A 1 105 ? 34.346 -16.268 6.723 1.00 36.28 105 PRO A C 1
ATOM 749 O O . PRO A 1 105 ? 34.624 -15.186 7.242 1.00 36.28 105 PRO A O 1
ATOM 752 N N . LYS A 1 106 ? 33.846 -16.371 5.487 1.00 34.00 106 LYS A N 1
ATOM 753 C CA . LYS A 1 106 ? 33.584 -15.257 4.570 1.00 34.00 106 LYS A CA 1
ATOM 754 C C . LYS A 1 106 ? 32.570 -14.286 5.187 1.00 34.00 106 LYS A C 1
ATOM 756 O O . LYS A 1 106 ? 31.375 -14.577 5.238 1.00 34.00 106 LYS A O 1
ATOM 761 N N . LYS A 1 107 ? 33.025 -13.105 5.615 1.00 34.81 107 LYS A N 1
ATOM 762 C CA . LYS A 1 107 ? 32.140 -11.958 5.853 1.00 34.81 107 LYS A CA 1
ATOM 763 C C . LYS A 1 107 ? 31.655 -11.463 4.489 1.00 34.81 107 LYS A C 1
ATOM 765 O O . LYS A 1 107 ? 32.420 -10.848 3.755 1.00 34.81 107 LYS A O 1
ATOM 770 N N . LYS A 1 108 ? 30.403 -11.762 4.134 1.00 41.12 108 LYS A N 1
ATOM 771 C CA . LYS A 1 108 ? 29.724 -11.123 2.998 1.00 41.12 108 LYS A CA 1
ATOM 772 C C . LYS A 1 108 ? 29.699 -9.614 3.264 1.00 41.12 108 LYS A C 1
ATOM 774 O O . LYS A 1 108 ? 29.213 -9.200 4.318 1.00 41.12 108 LYS A O 1
ATOM 779 N N . ALA A 1 109 ? 30.245 -8.805 2.359 1.00 44.44 109 ALA A N 1
ATOM 780 C CA . ALA A 1 109 ? 30.100 -7.357 2.433 1.00 44.44 109 ALA A CA 1
ATOM 781 C C . ALA A 1 109 ? 28.614 -7.031 2.225 1.00 44.44 109 ALA A C 1
ATOM 783 O O . ALA A 1 109 ? 28.100 -7.153 1.118 1.00 44.44 109 ALA A O 1
ATOM 784 N N . LYS A 1 110 ? 27.897 -6.718 3.310 1.00 50.06 110 LYS A N 1
ATOM 785 C CA . LYS A 1 110 ? 26.527 -6.205 3.223 1.00 50.06 110 LYS A CA 1
ATOM 786 C C . LYS A 1 110 ? 26.591 -4.849 2.520 1.00 50.06 110 LYS A C 1
ATOM 788 O O . LYS A 1 110 ? 27.340 -3.987 2.985 1.00 50.06 110 LYS A O 1
ATOM 793 N N . LEU A 1 111 ? 25.806 -4.652 1.457 1.00 51.75 111 LEU A N 1
ATOM 794 C CA . LEU A 1 111 ? 25.529 -3.321 0.916 1.00 51.75 111 LEU A CA 1
ATOM 795 C C . LEU A 1 111 ? 24.701 -2.564 1.961 1.00 51.75 111 LEU A C 1
ATOM 797 O O . LEU A 1 111 ? 23.475 -2.566 1.957 1.00 51.75 111 LEU A O 1
ATOM 801 N N . LEU A 1 112 ? 25.379 -1.970 2.937 1.00 54.72 112 LEU A N 1
ATOM 802 C CA . LEU A 1 112 ? 24.742 -1.090 3.901 1.00 54.72 112 LEU A CA 1
ATOM 803 C C . LEU A 1 112 ? 24.698 0.302 3.294 1.00 54.72 112 LEU A C 1
ATOM 805 O O . LEU A 1 112 ? 25.726 0.852 2.898 1.00 54.72 112 LEU A O 1
ATOM 809 N N . SER A 1 113 ? 23.504 0.885 3.256 1.00 54.16 113 SER A N 1
ATOM 810 C CA . SER A 1 113 ? 23.367 2.283 2.882 1.00 54.16 113 SER A CA 1
ATOM 811 C C . SER A 1 113 ? 24.169 3.155 3.857 1.00 54.16 113 SER A C 1
ATOM 813 O O . SER A 1 113 ? 23.937 3.129 5.070 1.00 54.16 113 SER A O 1
ATOM 815 N N . ARG A 1 114 ? 25.143 3.923 3.348 1.00 56.44 114 ARG A N 1
ATOM 816 C CA . ARG A 1 114 ? 25.869 4.926 4.141 1.00 56.44 114 ARG A CA 1
ATOM 817 C C . ARG A 1 114 ? 24.862 5.980 4.607 1.00 56.44 114 ARG A C 1
ATOM 819 O O . ARG A 1 114 ? 23.982 6.361 3.843 1.00 56.44 114 ARG A O 1
ATOM 826 N N . LYS A 1 115 ? 24.978 6.478 5.843 1.00 53.38 115 LYS A N 1
ATOM 827 C CA . LYS A 1 115 ? 24.057 7.490 6.396 1.00 53.38 115 LYS A CA 1
ATOM 828 C C . LYS A 1 115 ? 23.895 8.665 5.411 1.00 53.38 115 LYS A C 1
ATOM 830 O O . LYS A 1 115 ? 24.857 9.386 5.166 1.00 53.38 115 LYS A O 1
ATOM 835 N N . GLY A 1 116 ? 22.693 8.824 4.849 1.00 58.12 116 GLY A N 1
ATOM 836 C CA . GLY A 1 116 ? 22.354 9.863 3.866 1.00 58.12 116 GLY A CA 1
ATOM 837 C C . GLY A 1 116 ? 22.361 9.435 2.389 1.00 58.12 116 GLY A C 1
ATOM 838 O O . GLY A 1 116 ? 21.919 10.216 1.554 1.00 58.12 116 GLY A O 1
ATOM 839 N N . ALA A 1 117 ? 22.813 8.225 2.052 1.00 68.69 117 ALA A N 1
ATOM 840 C CA . ALA A 1 117 ? 22.673 7.648 0.714 1.00 68.69 117 ALA A CA 1
ATOM 841 C C . ALA A 1 117 ? 21.360 6.849 0.604 1.00 68.69 117 ALA A C 1
ATOM 843 O O . ALA A 1 117 ? 20.864 6.316 1.598 1.00 68.69 117 ALA A O 1
ATOM 844 N N . THR A 1 118 ? 20.783 6.770 -0.596 1.00 78.94 118 THR A N 1
ATOM 845 C CA . THR A 1 118 ? 19.643 5.881 -0.871 1.00 78.94 118 THR A CA 1
ATOM 846 C C . THR A 1 118 ? 20.176 4.631 -1.552 1.00 78.94 118 THR A C 1
ATOM 848 O O . THR A 1 118 ? 20.859 4.734 -2.568 1.00 78.94 118 THR A O 1
ATOM 851 N N . LEU A 1 119 ? 19.893 3.457 -0.990 1.00 84.38 119 LEU A N 1
ATOM 852 C CA . LEU A 1 119 ? 20.258 2.188 -1.615 1.00 84.38 119 LEU A CA 1
ATOM 853 C C . LEU A 1 119 ? 19.178 1.813 -2.630 1.00 84.38 119 LEU A C 1
ATOM 855 O O . LEU A 1 119 ? 18.044 1.537 -2.245 1.00 84.38 119 LEU A O 1
ATOM 859 N N . HIS A 1 120 ? 19.524 1.820 -3.915 1.00 84.69 120 HIS A N 1
ATOM 860 C CA . HIS A 1 120 ? 18.613 1.424 -4.985 1.00 84.69 120 HIS A CA 1
ATOM 861 C C . HIS A 1 120 ? 18.707 -0.082 -5.228 1.00 84.69 120 HIS A C 1
ATOM 863 O O . HIS A 1 120 ? 19.788 -0.602 -5.495 1.00 84.69 120 HIS A O 1
ATOM 869 N N . LEU A 1 121 ? 17.574 -0.773 -5.129 1.00 87.25 121 LEU A N 1
ATOM 870 C CA . LEU A 1 121 ? 17.469 -2.215 -5.317 1.00 87.25 121 LEU A CA 1
ATOM 871 C C . LEU A 1 121 ? 16.566 -2.524 -6.515 1.00 87.25 121 LEU A C 1
ATOM 873 O O . LEU A 1 121 ? 15.452 -2.001 -6.621 1.00 87.25 121 LEU A O 1
ATOM 877 N N . PHE A 1 122 ? 17.060 -3.394 -7.394 1.00 87.31 122 PHE A N 1
ATOM 878 C CA . PHE A 1 122 ? 16.391 -3.802 -8.634 1.00 87.31 122 PHE A CA 1
ATOM 879 C C . PHE A 1 122 ? 16.158 -5.310 -8.678 1.00 87.31 122 PHE A C 1
ATOM 881 O O . PHE A 1 122 ? 15.090 -5.753 -9.084 1.00 87.31 122 PHE A O 1
ATOM 888 N N . ASP A 1 123 ? 17.150 -6.088 -8.248 1.00 88.44 123 ASP A N 1
ATOM 889 C CA . ASP A 1 123 ? 17.117 -7.541 -8.335 1.00 88.44 123 ASP A CA 1
ATOM 890 C C . ASP A 1 123 ? 16.282 -8.173 -7.205 1.00 88.44 123 ASP A C 1
ATOM 892 O O . ASP A 1 123 ? 16.418 -7.768 -6.042 1.00 88.44 123 ASP A O 1
ATOM 896 N N . PRO A 1 124 ? 15.450 -9.190 -7.504 1.00 92.12 124 PRO A N 1
ATOM 897 C CA . PRO A 1 124 ? 14.628 -9.860 -6.502 1.00 92.12 124 PRO A CA 1
ATOM 898 C C . PRO A 1 124 ? 15.394 -10.431 -5.306 1.00 92.12 124 PRO A C 1
ATOM 900 O O . PRO A 1 124 ? 14.888 -10.384 -4.183 1.00 92.12 124 PRO A O 1
ATOM 903 N N . VAL A 1 125 ? 16.601 -10.960 -5.525 1.00 90.06 125 VAL A N 1
ATOM 904 C CA . VAL A 1 125 ? 17.431 -11.551 -4.468 1.00 90.06 125 VAL A CA 1
ATOM 905 C C . VAL A 1 125 ? 17.965 -10.458 -3.553 1.00 90.06 125 VAL A C 1
ATOM 907 O O . VAL A 1 125 ? 17.914 -10.595 -2.331 1.00 90.06 125 VAL A O 1
ATOM 910 N N . ASP A 1 126 ? 18.432 -9.352 -4.129 1.00 88.12 126 ASP A N 1
ATOM 911 C CA . ASP A 1 126 ? 18.963 -8.233 -3.353 1.00 88.12 126 ASP A CA 1
ATOM 912 C C . ASP A 1 126 ? 17.854 -7.549 -2.535 1.00 88.12 126 ASP A C 1
ATOM 914 O O . ASP A 1 126 ? 18.080 -7.188 -1.378 1.00 88.12 126 ASP A O 1
ATOM 918 N N . ILE A 1 127 ? 16.639 -7.439 -3.086 1.00 90.44 127 ILE A N 1
ATOM 919 C CA . ILE A 1 127 ? 15.458 -6.922 -2.375 1.00 90.44 127 ILE A CA 1
ATOM 920 C C . ILE A 1 127 ? 15.118 -7.806 -1.173 1.00 90.44 127 ILE A C 1
ATOM 922 O O . ILE A 1 127 ? 14.980 -7.282 -0.068 1.00 90.44 127 ILE A O 1
ATOM 926 N N . ALA A 1 128 ? 15.040 -9.124 -1.364 1.00 90.81 128 ALA A N 1
ATOM 927 C CA . ALA A 1 128 ? 14.725 -10.063 -0.287 1.00 90.81 128 ALA A CA 1
ATOM 928 C C . ALA A 1 128 ? 15.812 -10.136 0.799 1.00 90.81 128 ALA A C 1
ATOM 930 O O . ALA A 1 128 ? 15.525 -10.484 1.940 1.00 90.81 128 ALA A O 1
ATOM 931 N N . GLU A 1 129 ? 17.065 -9.814 0.466 1.00 89.75 129 GLU A N 1
ATOM 932 C CA . GLU A 1 129 ? 18.173 -9.815 1.428 1.00 89.75 129 GLU A CA 1
ATOM 933 C C . GLU A 1 129 ? 18.250 -8.531 2.268 1.00 89.75 129 GLU A C 1
ATOM 935 O O . GLU A 1 129 ? 18.697 -8.574 3.416 1.00 89.75 129 GLU A O 1
ATOM 940 N N . HIS A 1 130 ? 17.833 -7.388 1.714 1.00 87.12 130 HIS A N 1
ATOM 941 C CA . HIS A 1 130 ? 17.955 -6.080 2.373 1.00 87.12 130 HIS A CA 1
ATOM 942 C C . HIS A 1 130 ? 16.633 -5.550 2.931 1.00 87.12 130 HIS A C 1
ATOM 944 O O . HIS A 1 130 ? 16.642 -4.582 3.692 1.00 87.12 130 HIS A O 1
ATOM 950 N N . THR A 1 131 ? 15.505 -6.154 2.556 1.00 90.75 131 THR A N 1
ATOM 951 C CA . THR A 1 131 ? 14.171 -5.733 2.986 1.00 90.75 131 THR A CA 1
ATOM 952 C C . THR A 1 131 ? 13.283 -6.943 3.269 1.00 90.75 131 THR A C 1
ATOM 954 O O . THR A 1 131 ? 13.441 -7.977 2.620 1.00 90.75 131 THR A O 1
ATOM 957 N N . PRO A 1 132 ? 12.282 -6.819 4.157 1.00 92.38 132 PRO A N 1
ATOM 958 C CA . PRO A 1 132 ? 11.247 -7.836 4.350 1.00 92.38 132 PRO A CA 1
ATOM 959 C C . PRO A 1 132 ? 10.215 -7.798 3.206 1.00 92.38 132 PRO A C 1
ATOM 961 O O . PRO A 1 132 ? 9.004 -7.819 3.422 1.00 92.38 132 PRO A O 1
ATOM 964 N N . CYS A 1 133 ? 10.685 -7.692 1.963 1.00 94.00 133 CYS A N 1
ATOM 965 C CA . CYS A 1 133 ? 9.867 -7.680 0.760 1.00 94.00 133 CYS A CA 1
ATOM 966 C C . CYS A 1 133 ? 10.366 -8.723 -0.240 1.00 94.00 133 CYS A C 1
ATOM 968 O O . CYS A 1 133 ? 11.539 -9.079 -0.277 1.00 94.00 133 CYS A O 1
ATOM 970 N N . SER A 1 134 ? 9.472 -9.186 -1.104 1.00 94.69 134 SER A N 1
ATOM 971 C CA . SER A 1 134 ? 9.816 -10.019 -2.257 1.00 94.69 134 SER A CA 1
ATOM 972 C C . SER A 1 134 ? 9.166 -9.445 -3.503 1.00 94.69 134 SER A C 1
ATOM 974 O O . SER A 1 134 ? 8.030 -8.979 -3.441 1.00 94.69 134 SER A O 1
ATOM 976 N N . ILE A 1 135 ? 9.867 -9.476 -4.633 1.00 94.88 135 ILE A N 1
ATOM 977 C CA . ILE A 1 135 ? 9.356 -8.964 -5.905 1.00 94.88 135 ILE A CA 1
ATOM 978 C C . ILE A 1 135 ? 9.319 -10.065 -6.962 1.00 94.88 135 ILE A C 1
ATOM 980 O O . ILE A 1 135 ? 10.212 -10.906 -7.041 1.00 94.88 135 ILE A O 1
ATOM 984 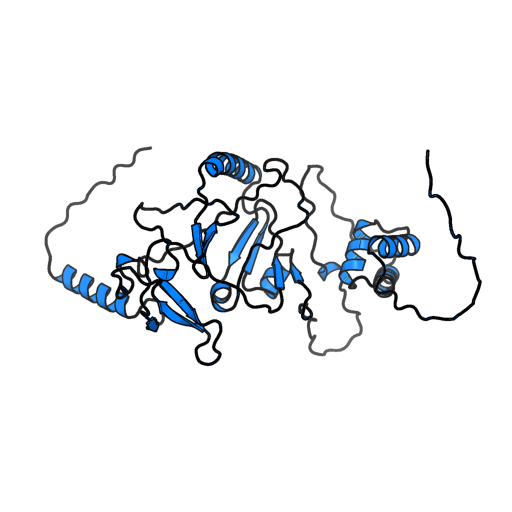N N . ILE A 1 136 ? 8.276 -10.039 -7.783 1.00 93.88 136 ILE A N 1
ATOM 985 C CA . ILE A 1 136 ? 8.126 -10.871 -8.971 1.00 93.88 136 ILE A CA 1
ATOM 986 C C . ILE A 1 136 ? 7.912 -9.927 -10.148 1.00 93.88 136 ILE A C 1
ATOM 988 O O . ILE A 1 136 ? 6.904 -9.221 -10.214 1.00 93.88 136 ILE A O 1
ATOM 992 N N . HIS A 1 137 ? 8.869 -9.896 -11.069 1.00 93.12 137 HIS A N 1
ATOM 993 C CA . HIS A 1 137 ? 8.745 -9.136 -12.309 1.00 93.12 137 HIS A CA 1
ATOM 994 C C . HIS A 1 137 ? 7.934 -9.910 -13.341 1.00 93.12 137 HIS A C 1
ATOM 996 O O . HIS A 1 137 ? 7.987 -11.138 -13.379 1.00 93.12 137 HIS A O 1
ATOM 1002 N N . ASN A 1 138 ? 7.236 -9.179 -14.209 1.00 92.81 138 ASN A N 1
ATOM 1003 C CA . ASN A 1 138 ? 6.378 -9.740 -15.250 1.00 92.81 138 ASN A CA 1
ATOM 1004 C C . ASN A 1 138 ? 5.368 -10.756 -14.692 1.00 92.81 138 ASN A C 1
ATOM 1006 O O . ASN A 1 138 ? 5.234 -11.862 -15.211 1.00 92.81 138 ASN A O 1
ATOM 1010 N N . PHE A 1 139 ? 4.702 -10.386 -13.596 1.00 96.25 139 PHE A N 1
ATOM 1011 C CA . PHE A 1 139 ? 3.827 -11.282 -12.840 1.00 96.25 139 PHE A CA 1
ATOM 1012 C C . PHE A 1 139 ? 2.660 -11.820 -13.681 1.00 96.25 139 PHE A C 1
ATOM 1014 O O . PHE A 1 139 ? 2.330 -13.001 -13.603 1.00 96.25 139 PHE A O 1
ATOM 1021 N N . LEU A 1 140 ? 2.052 -10.965 -14.505 1.00 95.88 140 LEU A N 1
ATOM 1022 C CA . LEU A 1 140 ? 1.008 -11.343 -15.453 1.00 95.88 140 LEU A CA 1
ATOM 1023 C C . LEU A 1 140 ? 1.599 -11.578 -16.854 1.00 95.88 140 LEU A C 1
ATOM 1025 O O . LEU A 1 140 ? 2.614 -10.976 -17.209 1.00 95.88 140 LEU A O 1
ATOM 1029 N N . PRO A 1 141 ? 0.948 -12.380 -17.712 1.00 96.88 141 PRO A N 1
ATOM 1030 C CA . PRO A 1 141 ? 1.231 -12.358 -19.143 1.00 96.88 141 PRO A CA 1
ATOM 1031 C C . PRO A 1 141 ? 1.132 -10.927 -19.689 1.00 96.88 141 PRO A C 1
ATOM 1033 O O . PRO A 1 141 ? 0.214 -10.193 -19.331 1.00 96.88 141 PRO A O 1
ATOM 1036 N N . SER A 1 142 ? 2.054 -10.522 -20.565 1.00 93.06 142 SER A N 1
ATOM 1037 C CA . SER A 1 142 ? 2.163 -9.125 -21.020 1.00 93.06 142 SER A CA 1
ATOM 1038 C C . SER A 1 142 ? 0.893 -8.581 -21.681 1.00 93.06 142 SER A C 1
ATOM 1040 O O . SER A 1 142 ? 0.558 -7.423 -21.460 1.00 93.06 142 SER A O 1
ATOM 1042 N N . GLY A 1 143 ? 0.170 -9.410 -22.446 1.00 93.56 143 GLY A N 1
ATOM 1043 C CA . GLY A 1 143 ? -1.136 -9.044 -23.008 1.00 93.56 143 GLY A CA 1
ATOM 1044 C C . GLY A 1 143 ? -2.134 -8.684 -21.909 1.00 93.56 143 GLY A C 1
ATOM 1045 O O . GLY A 1 143 ? -2.611 -7.560 -21.861 1.00 93.56 143 GLY A O 1
ATOM 1046 N N . LEU A 1 144 ? -2.317 -9.585 -20.940 1.00 95.81 144 LEU A N 1
ATOM 1047 C CA . LEU A 1 144 ? -3.217 -9.372 -19.806 1.00 95.81 144 LEU A CA 1
ATOM 1048 C C . LEU A 1 144 ? -2.811 -8.166 -18.942 1.00 95.81 144 LEU A C 1
ATOM 1050 O O . LEU A 1 144 ? -3.670 -7.449 -18.443 1.00 95.81 144 LEU A O 1
ATOM 1054 N N . ALA A 1 145 ? -1.509 -7.930 -18.759 1.00 95.12 145 ALA A N 1
ATOM 1055 C CA . ALA A 1 145 ? -1.012 -6.775 -18.013 1.00 95.12 145 ALA A CA 1
ATOM 1056 C C . ALA A 1 145 ? -1.357 -5.442 -18.697 1.00 95.12 145 ALA A C 1
ATOM 1058 O O . ALA A 1 145 ? -1.692 -4.474 -18.012 1.00 95.12 145 ALA A O 1
ATOM 1059 N N . ASN A 1 146 ? -1.280 -5.397 -20.031 1.00 93.88 146 ASN A N 1
ATOM 1060 C CA . ASN A 1 146 ? -1.652 -4.226 -20.820 1.00 93.88 146 ASN A CA 1
ATOM 1061 C C . ASN A 1 146 ? -3.171 -4.037 -20.861 1.00 93.88 146 ASN A C 1
ATOM 1063 O O . ASN A 1 146 ? -3.625 -2.922 -20.634 1.00 93.88 146 ASN A O 1
ATOM 1067 N N . ASP A 1 147 ? -3.938 -5.111 -21.057 1.00 95.94 147 ASP A N 1
ATOM 1068 C CA . ASP A 1 147 ? -5.405 -5.061 -21.060 1.00 95.94 147 ASP A CA 1
ATOM 1069 C C . ASP A 1 147 ? -5.929 -4.536 -19.711 1.00 95.94 147 ASP A C 1
ATOM 1071 O O . ASP A 1 147 ? -6.708 -3.584 -19.660 1.00 95.94 147 ASP A O 1
ATOM 1075 N N . LEU A 1 148 ? -5.404 -5.075 -18.600 1.00 95.81 148 LEU A N 1
ATOM 1076 C CA . LEU A 1 148 ? -5.713 -4.594 -17.251 1.00 95.81 148 LEU A CA 1
ATOM 1077 C C . LEU A 1 148 ? -5.300 -3.128 -17.063 1.00 95.81 148 LEU A C 1
ATOM 1079 O O . LEU A 1 148 ? -6.007 -2.358 -16.418 1.00 95.81 148 LEU A O 1
ATOM 1083 N N . LEU A 1 149 ? -4.143 -2.722 -17.592 1.00 95.62 149 LEU A N 1
ATOM 1084 C CA . LEU A 1 149 ? -3.692 -1.335 -17.508 1.00 95.62 149 LEU A CA 1
ATOM 1085 C C . LEU A 1 149 ? -4.640 -0.393 -18.256 1.00 95.62 149 LEU A C 1
ATOM 1087 O O . LEU A 1 149 ? -4.947 0.672 -17.730 1.00 95.62 149 LEU A O 1
ATOM 1091 N N . GLU A 1 150 ? -5.091 -0.755 -19.455 1.00 95.94 150 GLU A N 1
ATOM 1092 C CA . GLU A 1 150 ? -6.030 0.046 -20.244 1.00 95.94 150 GLU A CA 1
ATOM 1093 C C . GLU A 1 150 ? -7.382 0.188 -19.540 1.00 95.94 150 GLU A C 1
ATOM 1095 O O . GLU A 1 150 ? -7.875 1.310 -19.394 1.00 95.94 150 GLU A O 1
ATOM 1100 N N . GLU A 1 151 ? -7.926 -0.912 -19.017 1.00 96.06 151 GLU A N 1
ATOM 1101 C CA . GLU A 1 151 ? -9.164 -0.913 -18.231 1.00 96.06 151 GLU A CA 1
ATOM 1102 C C . GLU A 1 151 ? -9.042 -0.008 -16.997 1.00 96.06 151 GLU A C 1
ATOM 1104 O O . GLU A 1 151 ? -9.842 0.908 -16.792 1.00 96.06 151 GLU A O 1
ATOM 1109 N N . MET A 1 152 ? -7.974 -0.182 -16.216 1.00 94.94 152 MET A N 1
ATOM 1110 C CA . MET A 1 152 ? -7.732 0.622 -15.019 1.00 94.94 152 MET A CA 1
ATOM 1111 C C . MET A 1 152 ? -7.448 2.092 -15.343 1.00 94.94 152 MET A C 1
ATOM 1113 O O . MET A 1 152 ? -7.773 2.969 -14.545 1.00 94.94 152 MET A O 1
ATOM 1117 N N . LEU A 1 153 ? -6.843 2.406 -16.494 1.00 95.06 153 LEU A N 1
ATOM 1118 C CA . LEU A 1 153 ? -6.646 3.789 -16.935 1.00 95.06 153 LEU A CA 1
ATOM 1119 C C . LEU A 1 153 ? -7.978 4.466 -17.259 1.00 95.06 153 LEU A C 1
ATOM 1121 O O . LEU A 1 153 ? -8.130 5.650 -16.942 1.00 95.06 153 LEU A O 1
ATOM 1125 N N . GLU A 1 154 ? -8.924 3.744 -17.856 1.00 94.94 154 GLU A N 1
ATOM 1126 C CA . GLU A 1 154 ? -10.274 4.253 -18.088 1.00 94.94 154 GLU A CA 1
ATOM 1127 C C . GLU A 1 154 ? -11.002 4.480 -16.760 1.00 94.94 154 GLU A C 1
ATOM 1129 O O . GLU A 1 154 ? -11.483 5.585 -16.500 1.00 94.94 154 GLU A O 1
ATOM 1134 N N . GLU A 1 155 ? -10.984 3.487 -15.870 1.00 92.38 155 GLU A N 1
ATOM 1135 C CA . GLU A 1 155 ? -11.642 3.581 -14.567 1.00 92.38 155 GLU A CA 1
ATOM 1136 C C . GLU A 1 155 ? -11.025 4.671 -13.677 1.00 92.38 155 GLU A C 1
ATOM 1138 O O . GLU A 1 155 ? -11.737 5.389 -12.969 1.00 92.38 155 GLU A O 1
ATOM 1143 N N . SER A 1 156 ? -9.708 4.891 -13.782 1.00 92.88 156 SER A N 1
ATOM 1144 C CA . SER A 1 156 ? -8.986 5.904 -13.001 1.00 92.88 156 SER A CA 1
ATOM 1145 C C . SER A 1 156 ? -9.508 7.329 -13.181 1.00 92.88 156 SER A C 1
ATOM 1147 O O . SER A 1 156 ? -9.273 8.182 -12.322 1.00 92.88 156 SER A O 1
ATOM 1149 N N . LYS A 1 157 ? -10.254 7.600 -14.260 1.00 91.25 157 LYS A N 1
ATOM 1150 C CA . LYS A 1 157 ? -10.933 8.885 -14.480 1.00 91.25 157 LYS A CA 1
ATOM 1151 C C . LYS A 1 157 ? -11.996 9.178 -13.420 1.00 91.25 157 LYS A C 1
ATOM 1153 O O . LYS A 1 157 ? -12.299 10.343 -13.181 1.00 91.25 157 LYS A O 1
ATOM 1158 N N . THR A 1 158 ? -12.542 8.140 -12.791 1.00 91.00 158 THR A N 1
ATOM 1159 C CA . THR A 1 158 ? -13.544 8.240 -11.720 1.00 91.00 158 THR A CA 1
ATOM 1160 C C . THR A 1 158 ? -12.925 8.289 -10.322 1.00 91.00 158 THR A C 1
ATOM 1162 O O . THR A 1 158 ? -13.632 8.508 -9.343 1.00 91.00 158 THR A O 1
ATOM 1165 N N . PHE A 1 159 ? -11.606 8.099 -10.202 1.00 91.06 159 PHE A N 1
ATOM 1166 C CA . PHE A 1 159 ? -10.958 7.999 -8.900 1.00 91.06 159 PHE A CA 1
ATOM 1167 C C . PHE A 1 159 ? -10.983 9.324 -8.148 1.00 91.06 159 PHE A C 1
ATOM 1169 O O . PHE A 1 159 ? -10.619 10.383 -8.662 1.00 91.06 159 PHE A O 1
ATOM 1176 N N . GLU A 1 160 ? -11.311 9.236 -6.866 1.00 84.94 160 GLU A N 1
ATOM 1177 C CA . GLU A 1 160 ? -11.424 10.401 -6.009 1.00 84.94 160 GLU A CA 1
ATOM 1178 C C . GLU A 1 160 ? -10.082 10.802 -5.396 1.00 84.94 160 GLU A C 1
ATOM 1180 O O . GLU A 1 160 ? -9.167 9.996 -5.168 1.00 84.94 160 GLU A O 1
ATOM 1185 N N . LYS A 1 161 ? -9.980 12.093 -5.079 1.00 84.88 161 LYS A N 1
ATOM 1186 C CA . LYS A 1 161 ? -8.858 12.663 -4.340 1.00 84.88 161 LYS A CA 1
ATOM 1187 C C . LYS A 1 161 ? -9.238 12.774 -2.869 1.00 84.88 161 LYS A C 1
ATOM 1189 O O . LYS A 1 161 ? -10.008 13.648 -2.483 1.00 84.88 161 LYS A O 1
ATOM 1194 N N . ILE A 1 162 ? -8.660 11.914 -2.035 1.00 81.31 162 ILE A N 1
ATOM 1195 C CA . ILE A 1 162 ? -8.942 11.929 -0.596 1.00 81.31 162 ILE A CA 1
ATOM 1196 C C . ILE A 1 162 ? -8.363 13.187 0.041 1.00 81.31 162 ILE A C 1
ATOM 1198 O O . ILE A 1 162 ? -7.202 13.547 -0.193 1.00 81.31 162 ILE A O 1
ATOM 1202 N N . THR A 1 163 ? -9.170 13.808 0.894 1.00 80.38 163 THR A N 1
ATOM 1203 C CA . THR A 1 163 ? -8.768 14.883 1.793 1.00 80.38 163 THR A CA 1
ATOM 1204 C C . THR A 1 163 ? -8.658 14.365 3.221 1.00 80.38 163 THR A C 1
ATOM 1206 O O . THR A 1 163 ? -9.354 13.436 3.628 1.00 80.38 163 THR A O 1
ATOM 1209 N N . PHE A 1 164 ? -7.732 14.929 3.985 1.00 79.50 164 PHE A N 1
ATOM 1210 C CA . PHE A 1 164 ? -7.510 14.571 5.383 1.00 79.50 164 PHE A CA 1
ATOM 1211 C C . PHE A 1 164 ? -6.997 15.783 6.154 1.00 79.50 164 PHE A C 1
ATOM 1213 O O . PHE A 1 164 ? -6.511 16.747 5.560 1.00 79.50 164 PHE A O 1
ATOM 1220 N N . LYS A 1 165 ? -7.129 15.755 7.480 1.00 77.44 165 LYS A N 1
ATOM 1221 C CA . LYS A 1 165 ? -6.697 16.848 8.354 1.00 77.44 165 LYS A CA 1
ATOM 1222 C C . LYS A 1 165 ? -5.280 16.580 8.882 1.00 77.44 165 LYS A C 1
ATOM 1224 O O . LYS A 1 165 ? -5.036 15.538 9.486 1.00 77.44 165 LYS A O 1
ATOM 1229 N N . LEU A 1 166 ? -4.358 17.520 8.666 1.00 79.38 166 LEU A N 1
ATOM 1230 C CA . LEU A 1 166 ? -2.979 17.494 9.163 1.00 79.38 166 LEU A CA 1
ATOM 1231 C C . LEU A 1 166 ? -2.654 18.832 9.847 1.00 79.38 166 LEU A C 1
ATOM 1233 O O . LEU A 1 166 ? -2.787 19.874 9.214 1.00 79.38 166 LEU A O 1
ATOM 1237 N N . PHE A 1 167 ? -2.254 18.809 11.127 1.00 76.81 167 PHE A N 1
ATOM 1238 C CA . PHE A 1 167 ? -1.983 20.013 11.945 1.00 76.81 167 PHE A CA 1
ATOM 1239 C C . PHE A 1 167 ? -3.050 21.111 11.767 1.00 76.81 167 PHE A C 1
ATOM 1241 O O . PHE A 1 167 ? -2.754 22.251 11.423 1.00 76.81 167 PHE A O 1
ATOM 1248 N N . ASP A 1 168 ? -4.317 20.719 11.897 1.00 75.50 168 ASP A N 1
ATOM 1249 C CA . ASP A 1 168 ? -5.500 21.564 11.693 1.00 75.50 168 ASP A CA 1
ATOM 1250 C C . ASP A 1 168 ? -5.794 22.070 10.277 1.00 75.50 168 ASP A C 1
ATOM 1252 O O . ASP A 1 168 ? -6.854 22.645 10.033 1.00 75.50 168 ASP A O 1
ATOM 1256 N N . THR A 1 169 ? -4.948 21.732 9.310 1.00 80.50 169 THR A N 1
ATOM 1257 C CA . THR A 1 169 ? -5.142 22.073 7.902 1.00 80.50 169 THR A CA 1
ATOM 1258 C C . THR A 1 169 ? -5.754 20.903 7.141 1.00 80.50 169 THR A C 1
ATOM 1260 O O . THR A 1 169 ? -5.272 19.772 7.215 1.00 80.50 169 THR A O 1
ATOM 1263 N N . VAL A 1 170 ? -6.812 21.160 6.370 1.00 85.19 170 VAL A N 1
ATOM 1264 C CA . VAL A 1 170 ? -7.342 20.169 5.425 1.00 85.19 170 VAL A CA 1
ATOM 1265 C C . VAL A 1 170 ? -6.433 20.140 4.202 1.00 85.19 170 VAL A C 1
ATOM 1267 O O . VAL A 1 170 ? -6.316 21.123 3.474 1.00 85.19 170 VAL A O 1
ATOM 1270 N N . VAL A 1 171 ? -5.784 19.004 3.978 1.00 85.56 171 VAL A N 1
ATOM 1271 C CA . VAL A 1 171 ? -4.886 18.764 2.847 1.00 85.56 171 VAL A CA 1
ATOM 1272 C C . VAL A 1 171 ? -5.474 17.705 1.918 1.00 85.56 171 VAL A C 1
ATOM 1274 O O . VAL A 1 171 ? -6.347 16.929 2.309 1.00 85.56 171 VAL A O 1
ATOM 1277 N N . SER A 1 172 ? -5.006 17.672 0.669 1.00 82.56 172 SER A N 1
ATOM 1278 C CA . SER A 1 172 ? -5.444 16.692 -0.333 1.00 82.56 172 SER A CA 1
ATOM 1279 C C . SER A 1 172 ? -4.290 15.794 -0.766 1.00 82.56 172 SER A C 1
ATOM 1281 O O . SER A 1 172 ? -3.160 16.254 -0.928 1.00 82.56 172 SER A O 1
ATOM 1283 N N . SER A 1 173 ? -4.573 14.506 -0.963 1.00 81.25 173 SER A N 1
ATOM 1284 C CA . SER A 1 173 ? -3.596 13.528 -1.453 1.00 81.25 173 SER A CA 1
ATOM 1285 C C . SER A 1 173 ? -3.091 13.907 -2.852 1.00 81.25 173 SER A C 1
ATOM 1287 O O . SER A 1 173 ? -3.920 14.160 -3.717 1.00 81.25 173 SER A O 1
ATOM 1289 N N . PRO A 1 174 ? -1.780 13.876 -3.151 1.00 82.69 174 PRO A N 1
ATOM 1290 C CA . PRO A 1 174 ? -1.278 14.083 -4.516 1.00 82.69 174 PRO A CA 1
ATOM 1291 C C . PRO A 1 174 ? -1.651 12.939 -5.481 1.00 82.69 174 PRO A C 1
ATOM 1293 O O . PRO A 1 174 ? -1.407 13.047 -6.678 1.00 82.69 174 PRO A O 1
ATOM 1296 N N . HIS A 1 175 ? -2.256 11.862 -4.972 1.00 85.12 175 HIS A N 1
ATOM 1297 C CA . HIS A 1 175 ? -2.741 10.715 -5.739 1.00 85.12 175 HIS A CA 1
ATOM 1298 C C . HIS A 1 175 ? -4.266 10.614 -5.673 1.00 85.12 175 HIS A C 1
ATOM 1300 O O . HIS A 1 175 ? -4.854 10.889 -4.619 1.00 85.12 175 HIS A O 1
ATOM 1306 N N . THR A 1 176 ? -4.871 10.149 -6.764 1.00 86.56 176 THR A N 1
ATOM 1307 C CA . THR A 1 176 ? -6.251 9.655 -6.799 1.00 86.56 176 THR A CA 1
ATOM 1308 C C . THR A 1 176 ? -6.276 8.163 -6.475 1.00 86.56 176 THR A C 1
ATOM 1310 O O . THR A 1 176 ? -5.274 7.463 -6.635 1.00 86.56 176 THR A O 1
ATOM 1313 N N . SER A 1 177 ? -7.397 7.661 -5.962 1.00 85.62 177 SER A N 1
ATOM 1314 C CA . SER A 1 177 ? -7.544 6.228 -5.685 1.00 85.62 177 SER A CA 1
ATOM 1315 C C . SER A 1 177 ? -9.005 5.828 -5.551 1.00 85.62 177 SER A C 1
ATOM 1317 O O . SER A 1 177 ? -9.797 6.615 -5.042 1.00 85.62 177 SER A O 1
ATOM 1319 N N . SER A 1 178 ? -9.305 4.578 -5.883 1.00 84.88 178 SER A N 1
ATOM 1320 C CA . SER A 1 178 ? -10.561 3.901 -5.559 1.00 84.88 178 SER A CA 1
ATOM 1321 C C . SER A 1 178 ? -10.313 2.779 -4.541 1.00 84.88 178 SER A C 1
ATOM 1323 O O . SER A 1 178 ? -9.160 2.424 -4.274 1.00 84.88 178 SER A O 1
ATOM 1325 N N . PHE A 1 179 ? -11.379 2.262 -3.936 1.00 81.38 179 PHE A N 1
ATOM 1326 C CA . PHE A 1 179 ? -11.346 1.053 -3.122 1.00 81.38 179 PHE A CA 1
ATOM 1327 C C . PHE A 1 179 ? -12.371 0.053 -3.610 1.00 81.38 179 PHE A C 1
ATOM 1329 O O . PHE A 1 179 ? -13.511 0.410 -3.881 1.00 81.38 179 PHE A O 1
ATOM 1336 N N . TYR A 1 180 ? -11.952 -1.204 -3.611 1.00 80.38 180 TYR A N 1
ATOM 1337 C CA . TYR A 1 180 ? -12.781 -2.341 -3.955 1.00 80.38 180 TYR A CA 1
ATOM 1338 C C . TYR A 1 180 ? -12.858 -3.217 -2.714 1.00 80.38 180 TYR A C 1
ATOM 1340 O O . TYR A 1 180 ? -11.832 -3.617 -2.163 1.00 80.38 180 TYR A O 1
ATOM 1348 N N . VAL A 1 181 ? -14.076 -3.446 -2.250 1.00 73.81 181 VAL A N 1
ATOM 1349 C CA . VAL A 1 181 ? -14.405 -4.289 -1.103 1.00 73.81 181 VAL A CA 1
ATOM 1350 C C . VAL A 1 181 ? -15.515 -5.237 -1.538 1.00 73.81 181 VAL A C 1
ATOM 1352 O O . VAL A 1 181 ? -16.365 -4.857 -2.339 1.00 73.81 181 VAL A O 1
ATOM 1355 N N . ASP A 1 182 ? -15.494 -6.468 -1.028 1.00 62.44 182 ASP A N 1
ATOM 1356 C CA . ASP A 1 182 ? -16.461 -7.519 -1.388 1.00 62.44 182 ASP A CA 1
ATOM 1357 C C . ASP A 1 182 ? -17.891 -7.185 -0.902 1.00 62.44 182 ASP A C 1
ATOM 1359 O O . ASP A 1 182 ? -18.886 -7.670 -1.432 1.00 62.44 182 ASP A O 1
ATOM 1363 N N . SER A 1 183 ? -18.016 -6.278 0.078 1.00 58.69 183 SER A N 1
ATOM 1364 C CA . SER A 1 183 ? -19.291 -5.694 0.499 1.00 58.69 183 SER A CA 1
ATOM 1365 C C . SER A 1 183 ? -19.161 -4.193 0.785 1.00 58.69 183 SER A C 1
ATOM 1367 O O . SER A 1 183 ? -18.129 -3.725 1.265 1.00 58.69 183 SER A O 1
ATOM 1369 N N . TYR A 1 184 ? -20.219 -3.430 0.495 1.00 43.31 184 TYR A N 1
ATOM 1370 C CA . TYR A 1 184 ? -20.266 -1.954 0.505 1.00 43.31 184 TYR A CA 1
ATOM 1371 C C . TYR A 1 184 ? -20.053 -1.299 1.899 1.00 43.31 184 TYR A C 1
ATOM 1373 O O . TYR A 1 184 ? -20.082 -0.076 2.017 1.00 43.31 184 TYR A O 1
ATOM 1381 N N . ASP A 1 185 ? -19.829 -2.091 2.954 1.00 44.97 185 ASP A N 1
ATOM 1382 C CA . ASP A 1 185 ? -19.869 -1.680 4.368 1.00 44.97 185 ASP A CA 1
ATOM 1383 C C . ASP A 1 185 ? -18.503 -1.267 4.978 1.00 44.97 185 ASP A C 1
ATOM 1385 O O . ASP A 1 185 ? -18.463 -0.801 6.119 1.00 44.97 185 ASP A O 1
ATOM 1389 N N . GLU A 1 186 ? -17.370 -1.397 4.271 1.00 52.69 186 GLU A N 1
ATOM 1390 C CA . GLU A 1 186 ? -16.033 -1.388 4.911 1.00 52.69 186 GLU A CA 1
ATOM 1391 C C . GLU A 1 186 ? -14.987 -0.439 4.289 1.00 52.69 186 GLU A C 1
ATOM 1393 O O . GLU A 1 186 ? -13.897 -0.838 3.883 1.00 52.69 186 GLU A O 1
ATOM 1398 N N . MET A 1 187 ? -15.256 0.867 4.270 1.00 45.59 187 MET A N 1
ATOM 1399 C CA . MET A 1 187 ? -14.272 1.873 3.839 1.00 45.59 187 MET A CA 1
ATOM 1400 C C . MET A 1 187 ? -13.789 2.749 4.997 1.00 45.59 187 MET A C 1
ATOM 1402 O O . MET A 1 187 ? -14.480 3.703 5.336 1.00 45.59 187 MET A O 1
ATOM 1406 N N . GLN A 1 188 ? -12.582 2.535 5.544 1.00 43.47 188 GLN A N 1
ATOM 1407 C CA . GLN A 1 188 ? -11.854 3.573 6.307 1.00 43.47 188 GLN A CA 1
ATOM 1408 C C . GLN A 1 188 ? -10.320 3.451 6.169 1.00 43.47 188 GLN A C 1
ATOM 1410 O O . GLN A 1 188 ? -9.746 2.368 6.268 1.00 43.47 188 GLN A O 1
ATOM 1415 N N . ARG A 1 189 ? -9.651 4.591 5.914 1.00 54.69 189 ARG A N 1
ATOM 1416 C CA . ARG A 1 189 ? -8.230 4.712 5.510 1.00 54.69 189 ARG A CA 1
ATOM 1417 C C . ARG A 1 189 ? -7.282 5.038 6.666 1.00 54.69 189 ARG A C 1
ATOM 1419 O O . ARG A 1 189 ? -7.629 5.770 7.581 1.00 54.69 189 ARG A O 1
ATOM 1426 N N . GLN A 1 190 ? -6.031 4.589 6.529 1.00 38.19 190 GLN A N 1
ATOM 1427 C CA . GLN A 1 190 ? -4.880 4.892 7.394 1.00 38.19 190 GLN A CA 1
ATOM 1428 C C . GLN A 1 190 ? -3.827 5.745 6.655 1.00 38.19 190 GLN A C 1
ATOM 1430 O O . GLN A 1 190 ? -3.606 5.509 5.470 1.00 38.19 190 GLN A O 1
ATOM 1435 N N . LYS A 1 191 ? -3.115 6.648 7.358 1.00 39.03 191 LYS A N 1
ATOM 1436 C CA . LYS A 1 191 ? -1.760 7.181 7.029 1.00 39.03 191 LYS A CA 1
ATOM 1437 C C . LYS A 1 191 ? -1.078 7.766 8.280 1.00 39.03 191 LYS A C 1
ATOM 1439 O O . LYS A 1 191 ? -1.817 8.229 9.142 1.00 39.03 191 LYS A O 1
ATOM 1444 N N . PHE A 1 192 ? 0.272 7.790 8.346 1.00 35.94 192 PHE A N 1
ATOM 1445 C CA . PHE A 1 192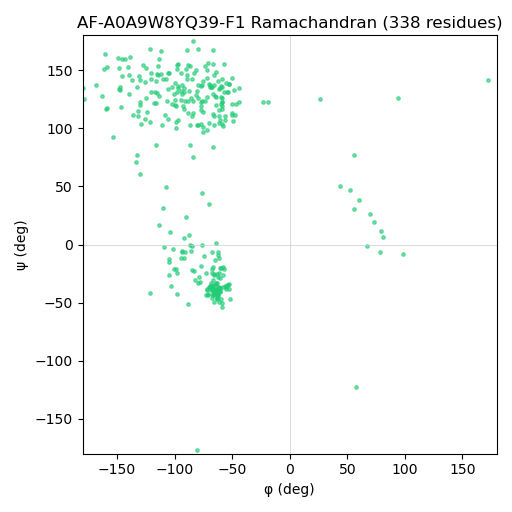 ? 1.102 8.733 9.145 1.00 35.94 192 PHE A CA 1
ATOM 1446 C C . PHE A 1 192 ? 2.579 8.862 8.681 1.00 35.94 192 PHE A C 1
ATOM 1448 O O . PHE A 1 192 ? 3.072 8.033 7.923 1.00 35.94 192 PHE A O 1
ATOM 1455 N N . GLU A 1 193 ? 3.229 9.931 9.171 1.00 36.72 193 GLU A N 1
ATOM 1456 C CA . GLU A 1 193 ? 4.546 10.539 8.861 1.00 36.72 193 GLU A CA 1
ATOM 1457 C C . GLU A 1 193 ? 5.806 9.712 9.203 1.00 36.72 193 GLU A C 1
ATOM 1459 O O . GLU A 1 193 ? 5.797 8.889 10.122 1.00 36.72 193 GLU A O 1
ATOM 1464 N N . GLY A 1 194 ? 6.919 9.979 8.500 1.00 35.22 194 GLY A N 1
ATOM 1465 C CA . GLY A 1 194 ? 8.217 9.292 8.619 1.00 35.22 194 GLY A CA 1
ATOM 1466 C C . GLY A 1 194 ? 9.316 10.094 9.330 1.00 35.22 194 GLY A C 1
ATOM 1467 O O . GLY A 1 194 ? 9.360 11.314 9.214 1.00 35.22 194 GLY A O 1
ATOM 1468 N N . ASP A 1 195 ? 10.195 9.379 10.042 1.00 39.34 195 ASP A N 1
ATOM 1469 C CA . ASP A 1 195 ? 11.461 9.889 10.592 1.00 39.34 195 ASP A CA 1
ATOM 1470 C C . ASP A 1 195 ? 12.613 9.511 9.638 1.00 39.34 195 ASP A C 1
ATOM 1472 O O . ASP A 1 195 ? 12.517 8.549 8.874 1.00 39.34 195 ASP A O 1
ATOM 1476 N N . THR A 1 196 ? 13.692 10.290 9.665 1.00 45.53 196 THR A N 1
ATOM 1477 C CA . THR A 1 196 ? 14.846 10.197 8.760 1.00 45.53 196 THR A CA 1
ATOM 1478 C C . THR A 1 196 ? 15.891 9.190 9.250 1.00 45.53 196 THR A C 1
ATOM 1480 O O . THR A 1 196 ? 16.876 9.573 9.884 1.00 45.53 196 THR A O 1
ATOM 1483 N N . GLU A 1 197 ? 15.714 7.915 8.919 1.00 52.56 197 GLU A N 1
ATOM 1484 C CA . GLU A 1 197 ? 16.795 6.918 8.914 1.00 52.56 197 GLU A CA 1
ATOM 1485 C C . GLU A 1 197 ? 16.935 6.304 7.507 1.00 52.56 197 GLU A C 1
ATOM 1487 O O . GLU A 1 197 ? 16.143 6.622 6.620 1.00 52.56 197 GLU A O 1
ATOM 1492 N N . GLY A 1 198 ? 18.018 5.556 7.258 1.00 64.12 198 GLY A N 1
ATOM 1493 C CA . GLY A 1 198 ? 18.503 5.187 5.916 1.00 64.12 198 GLY A CA 1
ATOM 1494 C C . GLY A 1 198 ? 17.414 4.723 4.937 1.00 64.12 198 GLY A C 1
ATOM 1495 O O . GLY A 1 198 ? 16.552 3.925 5.287 1.00 64.12 198 GLY A O 1
ATOM 1496 N N . GLN A 1 199 ? 17.462 5.230 3.701 1.00 79.12 199 GLN A N 1
ATOM 1497 C CA . GLN A 1 199 ? 16.432 4.983 2.691 1.00 79.12 199 GLN A CA 1
ATOM 1498 C C . GLN A 1 199 ? 16.843 3.850 1.748 1.00 79.12 199 GLN A C 1
ATOM 1500 O O . GLN A 1 199 ? 17.974 3.811 1.255 1.00 79.12 199 GLN A O 1
ATOM 1505 N N . ILE A 1 200 ? 15.902 2.946 1.479 1.00 84.81 200 ILE A N 1
ATOM 1506 C CA . ILE A 1 200 ? 16.003 1.926 0.434 1.00 84.81 200 ILE A CA 1
ATOM 1507 C C . ILE A 1 200 ? 14.942 2.244 -0.618 1.00 84.81 200 ILE A C 1
ATOM 1509 O O . ILE A 1 200 ? 13.768 2.415 -0.289 1.00 84.81 200 ILE A O 1
ATOM 1513 N N . ALA A 1 201 ? 15.355 2.331 -1.878 1.00 86.81 201 ALA A N 1
ATOM 1514 C CA . ALA A 1 201 ? 14.477 2.555 -3.015 1.00 86.81 201 ALA A CA 1
ATOM 1515 C C . ALA A 1 201 ? 14.366 1.267 -3.832 1.00 86.81 201 ALA A C 1
ATOM 1517 O O . ALA A 1 201 ? 15.324 0.847 -4.476 1.00 86.81 201 ALA A O 1
ATOM 1518 N N . ILE A 1 202 ? 13.186 0.650 -3.819 1.00 88.56 202 ILE A N 1
ATOM 1519 C CA . ILE A 1 202 ? 12.882 -0.514 -4.655 1.00 88.56 202 ILE A CA 1
ATOM 1520 C C . ILE A 1 202 ? 12.294 -0.018 -5.975 1.00 88.56 202 ILE A C 1
ATOM 1522 O O . ILE A 1 202 ? 11.285 0.693 -5.979 1.00 88.56 202 ILE A O 1
ATOM 1526 N N . HIS A 1 203 ? 12.902 -0.399 -7.096 1.00 86.31 203 HIS A N 1
ATOM 1527 C CA . HIS A 1 203 ? 12.369 -0.068 -8.413 1.00 86.31 203 HIS A CA 1
ATOM 1528 C C . HIS A 1 203 ? 11.227 -1.021 -8.800 1.00 86.31 203 HIS A C 1
ATOM 1530 O O . HIS A 1 203 ? 11.388 -2.240 -8.797 1.00 86.31 203 HIS A O 1
ATOM 1536 N N . LEU A 1 204 ? 10.062 -0.466 -9.150 1.00 90.75 204 LEU A N 1
ATOM 1537 C CA . LEU A 1 204 ? 8.854 -1.227 -9.492 1.00 90.75 204 LEU A CA 1
ATOM 1538 C C . LEU A 1 204 ? 8.455 -0.977 -10.956 1.00 90.75 204 LEU A C 1
ATOM 1540 O O . LEU A 1 204 ? 7.617 -0.099 -11.201 1.00 90.75 204 LEU A O 1
ATOM 1544 N N . PRO A 1 205 ? 9.029 -1.719 -11.926 1.00 90.94 205 PRO A N 1
ATOM 1545 C CA . PRO A 1 205 ? 8.645 -1.593 -13.328 1.00 90.94 205 PRO A CA 1
ATOM 1546 C C . PRO A 1 205 ? 7.207 -2.082 -13.561 1.00 90.94 205 PRO A C 1
ATOM 1548 O O . PRO A 1 205 ? 6.599 -2.720 -12.691 1.00 90.94 205 PRO A O 1
ATOM 1551 N N . HIS A 1 206 ? 6.657 -1.785 -14.745 1.00 93.06 206 HIS A N 1
ATOM 1552 C CA . HIS A 1 206 ? 5.333 -2.267 -15.147 1.00 93.06 206 HIS A CA 1
ATOM 1553 C C . HIS A 1 206 ? 5.218 -3.784 -14.931 1.00 93.06 206 HIS A C 1
ATOM 1555 O O . HIS A 1 206 ? 6.189 -4.518 -15.115 1.00 93.06 206 HIS A O 1
ATOM 1561 N N . ASN A 1 207 ? 4.029 -4.236 -14.523 1.00 95.25 207 ASN A N 1
ATOM 1562 C CA . ASN A 1 207 ? 3.736 -5.651 -14.304 1.00 95.25 207 ASN A CA 1
ATOM 1563 C C . ASN A 1 207 ? 4.630 -6.326 -13.236 1.00 95.25 207 ASN A C 1
ATOM 1565 O O . ASN A 1 207 ? 5.042 -7.476 -13.380 1.00 95.25 207 ASN A O 1
ATOM 1569 N N . SER A 1 208 ? 4.951 -5.608 -12.154 1.00 95.69 208 SER A N 1
ATOM 1570 C CA . SER A 1 208 ? 5.662 -6.174 -10.999 1.00 95.69 208 SER A CA 1
ATOM 1571 C C . SER A 1 208 ? 4.728 -6.379 -9.811 1.00 95.69 208 SER A C 1
ATOM 1573 O O . SER A 1 208 ? 3.984 -5.470 -9.439 1.00 95.69 208 SER A O 1
ATOM 1575 N N . LEU A 1 209 ? 4.817 -7.549 -9.180 1.00 96.44 209 LEU A N 1
ATOM 1576 C CA . LEU A 1 209 ? 4.168 -7.850 -7.908 1.00 96.44 209 LEU A CA 1
ATOM 1577 C C . LEU A 1 209 ? 5.190 -7.709 -6.779 1.00 96.44 209 LEU A C 1
ATOM 1579 O O . LEU A 1 209 ? 6.187 -8.424 -6.760 1.00 96.44 209 LEU A O 1
ATOM 1583 N N . LEU A 1 210 ? 4.928 -6.809 -5.832 1.00 96.12 210 LEU A N 1
ATOM 1584 C CA . LEU A 1 210 ? 5.701 -6.673 -4.598 1.00 96.12 210 LEU A CA 1
ATOM 1585 C C . LEU A 1 210 ? 4.883 -7.228 -3.428 1.00 96.12 210 LEU A C 1
ATOM 1587 O O . LEU A 1 210 ? 3.776 -6.758 -3.165 1.00 96.12 210 LEU A O 1
ATOM 1591 N N . VAL A 1 211 ? 5.445 -8.194 -2.710 1.00 95.38 211 VAL A N 1
ATOM 1592 C CA . VAL A 1 211 ? 4.884 -8.762 -1.482 1.00 95.38 211 VAL A CA 1
ATOM 1593 C C . VAL A 1 211 ? 5.633 -8.168 -0.295 1.00 95.38 211 VAL A C 1
ATOM 1595 O O . VAL A 1 211 ? 6.850 -8.310 -0.201 1.00 95.38 211 VAL A O 1
ATOM 1598 N N . MET A 1 212 ? 4.909 -7.497 0.601 1.00 93.88 212 MET A N 1
ATOM 1599 C CA . MET A 1 212 ? 5.439 -7.018 1.882 1.00 93.88 212 MET A CA 1
ATOM 1600 C C . MET A 1 212 ? 5.165 -8.072 2.957 1.00 93.88 212 MET A C 1
ATOM 1602 O O . MET A 1 212 ? 4.001 -8.383 3.212 1.00 93.88 212 MET A O 1
ATOM 1606 N N . HIS A 1 213 ? 6.213 -8.606 3.583 1.00 91.38 213 HIS A N 1
ATOM 1607 C CA . HIS A 1 213 ? 6.092 -9.567 4.686 1.00 91.38 213 HIS A CA 1
ATOM 1608 C C . HIS A 1 213 ? 5.777 -8.856 6.011 1.00 91.38 213 HIS A C 1
ATOM 1610 O O . HIS A 1 213 ? 5.844 -7.630 6.093 1.00 91.38 213 HIS A O 1
ATOM 1616 N N . ALA A 1 214 ? 5.404 -9.618 7.045 1.00 83.94 214 ALA A N 1
ATOM 1617 C CA . ALA A 1 214 ? 4.861 -9.090 8.305 1.00 83.94 214 ALA A CA 1
ATOM 1618 C C . ALA A 1 214 ? 5.731 -7.988 8.948 1.00 83.94 214 ALA A C 1
ATOM 1620 O O . ALA A 1 214 ? 5.227 -6.907 9.255 1.00 83.94 214 ALA A O 1
ATOM 1621 N N . GLU A 1 215 ? 7.045 -8.212 9.033 1.00 82.94 215 GLU A N 1
ATOM 1622 C CA . GLU A 1 215 ? 8.024 -7.284 9.628 1.00 82.94 215 GLU A CA 1
ATOM 1623 C C . GLU A 1 215 ? 8.033 -5.900 8.941 1.00 82.94 215 GLU A C 1
ATOM 1625 O O . GLU A 1 215 ? 8.328 -4.878 9.565 1.00 82.94 215 GLU A O 1
ATOM 1630 N N . MET A 1 216 ? 7.642 -5.829 7.660 1.00 86.25 216 MET A N 1
ATOM 1631 C CA . MET A 1 216 ? 7.620 -4.585 6.881 1.00 86.25 216 MET A CA 1
ATOM 1632 C C . MET A 1 216 ? 6.643 -3.546 7.444 1.00 86.25 216 MET A C 1
ATOM 1634 O O . MET A 1 216 ? 6.877 -2.349 7.315 1.00 86.25 216 MET A O 1
ATOM 1638 N N . GLN A 1 217 ? 5.517 -3.966 8.024 1.00 81.69 217 GLN A N 1
ATOM 1639 C CA . GLN A 1 217 ? 4.526 -3.016 8.552 1.00 81.69 217 GLN A CA 1
ATOM 1640 C C . GLN A 1 217 ? 4.886 -2.524 9.960 1.00 81.69 217 GLN A C 1
ATOM 1642 O O . GLN A 1 217 ? 4.438 -1.453 10.376 1.00 81.69 217 GLN A O 1
ATOM 1647 N N . GLU A 1 218 ? 5.686 -3.301 10.689 1.00 79.94 218 GLU A N 1
ATOM 1648 C CA . GLU A 1 218 ? 6.039 -3.038 12.082 1.00 79.94 218 GLU A CA 1
ATOM 1649 C C . GLU A 1 218 ? 7.279 -2.156 12.181 1.00 79.94 218 GLU A C 1
ATOM 1651 O O . GLU A 1 218 ? 7.243 -1.111 12.838 1.00 79.94 218 GLU A O 1
ATOM 1656 N N . GLU A 1 219 ? 8.343 -2.539 11.478 1.00 81.19 219 GLU A N 1
ATOM 1657 C CA . GLU A 1 219 ? 9.665 -1.929 11.620 1.00 81.19 219 GLU A CA 1
ATOM 1658 C C . GLU A 1 219 ? 9.964 -0.888 10.539 1.00 81.19 219 GLU A C 1
ATOM 1660 O O . GLU A 1 219 ? 10.799 -0.004 10.738 1.00 81.19 219 GLU A O 1
ATOM 1665 N N . TRP A 1 220 ? 9.265 -0.957 9.404 1.00 82.50 220 TRP A N 1
ATOM 1666 C CA . TRP A 1 220 ? 9.555 -0.130 8.240 1.00 82.50 220 TRP A CA 1
ATOM 1667 C C . TRP A 1 220 ? 8.433 0.854 7.930 1.00 82.50 220 TRP A C 1
ATOM 1669 O O . TRP A 1 220 ? 7.248 0.654 8.203 1.00 82.50 220 TRP A O 1
ATOM 1679 N N . LYS A 1 221 ? 8.824 1.953 7.287 1.00 82.31 221 LYS A N 1
ATOM 1680 C CA . LYS A 1 221 ? 7.902 2.867 6.619 1.00 82.31 221 LYS A CA 1
ATOM 1681 C C . LYS A 1 221 ? 8.192 2.820 5.134 1.00 82.31 221 LYS A C 1
ATOM 1683 O O . LYS A 1 221 ? 9.335 2.973 4.718 1.00 82.31 221 LYS A O 1
ATOM 1688 N N . HIS A 1 222 ? 7.146 2.648 4.339 1.00 86.25 222 HIS A N 1
ATOM 1689 C CA . HIS A 1 222 ? 7.233 2.747 2.890 1.00 86.25 222 HIS A CA 1
ATOM 1690 C C . HIS A 1 222 ? 6.554 4.032 2.426 1.00 86.25 222 HIS A C 1
ATOM 1692 O O . HIS A 1 222 ? 5.530 4.456 2.966 1.00 86.25 222 HIS A O 1
ATOM 1698 N N . SER A 1 223 ? 7.129 4.666 1.412 1.00 85.12 223 SER A N 1
ATOM 1699 C CA . SER A 1 223 ? 6.523 5.809 0.743 1.00 85.12 223 SER A CA 1
ATOM 1700 C C . SER A 1 223 ? 6.874 5.789 -0.739 1.00 85.12 223 SER A C 1
ATOM 1702 O O . SER A 1 223 ? 7.825 5.128 -1.154 1.00 85.12 223 SER A O 1
ATOM 1704 N N . ILE A 1 224 ? 6.084 6.502 -1.537 1.00 85.12 224 ILE A N 1
ATOM 1705 C CA . ILE A 1 224 ? 6.424 6.788 -2.927 1.00 85.12 224 ILE A CA 1
ATOM 1706 C C . ILE A 1 224 ? 7.012 8.195 -2.947 1.00 85.12 224 ILE A C 1
ATOM 1708 O O . ILE A 1 224 ? 6.285 9.176 -2.781 1.00 85.12 224 ILE A O 1
ATOM 1712 N N . ALA A 1 225 ? 8.332 8.284 -3.093 1.00 79.81 225 ALA A N 1
ATOM 1713 C CA . ALA A 1 225 ? 9.016 9.563 -3.221 1.00 79.81 225 ALA A CA 1
ATOM 1714 C C . ALA A 1 225 ? 8.718 10.192 -4.598 1.00 79.81 225 ALA A C 1
ATOM 1716 O O . ALA A 1 225 ? 8.634 9.464 -5.592 1.00 79.81 225 ALA A O 1
ATOM 1717 N N . PRO A 1 226 ? 8.564 11.526 -4.695 1.00 78.94 226 PRO A N 1
ATOM 1718 C CA . PRO A 1 226 ? 8.454 12.199 -5.984 1.00 78.94 226 PRO A CA 1
ATOM 1719 C C . PRO A 1 226 ? 9.698 11.946 -6.845 1.00 78.94 226 PRO A C 1
ATOM 1721 O O . PRO A 1 226 ? 10.817 12.220 -6.414 1.00 78.94 226 PRO A O 1
ATOM 1724 N N . ALA A 1 227 ? 9.502 11.459 -8.068 1.00 77.12 227 ALA A N 1
ATOM 1725 C CA . ALA A 1 227 ? 10.569 11.315 -9.053 1.00 77.12 227 ALA A CA 1
ATOM 1726 C C . ALA A 1 227 ? 10.648 12.577 -9.926 1.00 77.12 227 ALA A C 1
ATOM 1728 O O . ALA A 1 227 ? 9.625 13.052 -10.420 1.00 77.12 227 ALA A O 1
ATOM 1729 N N . GLN A 1 228 ? 11.853 13.129 -10.108 1.00 73.25 228 GLN A N 1
ATOM 1730 C CA . GLN A 1 228 ? 12.071 14.320 -10.946 1.00 73.25 228 GLN A CA 1
ATOM 1731 C C . GLN A 1 228 ? 12.067 13.994 -12.445 1.00 73.25 228 GLN A C 1
ATOM 1733 O O . GLN A 1 228 ? 11.634 14.815 -13.249 1.00 73.25 228 GLN A O 1
ATOM 1738 N N . ALA A 1 229 ? 12.529 12.796 -12.808 1.00 79.56 229 ALA A N 1
ATOM 1739 C CA . ALA A 1 229 ? 12.542 12.279 -14.167 1.00 79.56 229 ALA A CA 1
ATOM 1740 C C . ALA A 1 229 ? 11.995 10.849 -14.159 1.00 79.56 229 ALA A C 1
ATOM 1742 O O . ALA A 1 229 ? 12.332 10.062 -13.272 1.00 79.56 229 ALA A O 1
ATOM 1743 N N . ILE A 1 230 ? 11.127 10.544 -15.122 1.00 81.38 230 ILE A N 1
ATOM 1744 C CA . ILE A 1 230 ? 10.555 9.215 -15.333 1.00 81.38 230 ILE A CA 1
ATOM 1745 C C . ILE A 1 230 ? 10.559 8.909 -16.824 1.00 81.38 230 ILE A C 1
ATOM 1747 O O . ILE A 1 230 ? 10.263 9.789 -17.637 1.00 81.38 230 ILE A O 1
ATOM 1751 N N . ASP A 1 231 ? 10.847 7.660 -17.166 1.00 83.31 231 ASP A N 1
ATOM 1752 C CA . ASP A 1 231 ? 10.650 7.176 -18.524 1.00 83.31 231 ASP A CA 1
ATOM 1753 C C . ASP A 1 231 ? 9.153 6.917 -18.743 1.00 83.31 231 ASP A C 1
ATOM 1755 O O . ASP A 1 231 ? 8.538 6.163 -17.976 1.00 83.31 231 ASP A O 1
ATOM 1759 N N . PRO A 1 232 ? 8.523 7.553 -19.747 1.00 88.75 232 PRO A N 1
ATOM 1760 C CA . PRO A 1 232 ? 7.097 7.394 -19.974 1.00 88.75 232 PRO A CA 1
ATOM 1761 C C . PRO A 1 232 ? 6.778 5.970 -20.437 1.00 88.75 232 PRO A C 1
ATOM 1763 O O . PRO A 1 232 ? 7.423 5.422 -21.332 1.00 88.75 232 PRO A O 1
ATOM 1766 N N . HIS A 1 233 ? 5.724 5.383 -19.872 1.00 90.31 233 HIS A N 1
ATOM 1767 C CA . HIS A 1 233 ? 5.208 4.102 -20.341 1.00 90.31 233 HIS A CA 1
ATOM 1768 C C . HIS A 1 233 ? 4.554 4.271 -21.724 1.00 90.31 233 HIS A C 1
ATOM 1770 O O . HIS A 1 233 ? 3.773 5.212 -21.889 1.00 90.31 233 HIS A O 1
ATOM 1776 N N . PRO A 1 234 ? 4.755 3.352 -22.689 1.00 90.62 234 PRO A N 1
ATOM 1777 C CA . PRO A 1 234 ? 4.188 3.475 -24.038 1.00 90.62 234 PRO A CA 1
ATOM 1778 C C . PRO A 1 234 ? 2.666 3.675 -24.074 1.00 90.62 234 PRO A C 1
ATOM 1780 O O . PRO A 1 234 ? 2.164 4.406 -24.919 1.00 90.62 234 PRO A O 1
ATOM 1783 N N . VAL A 1 235 ? 1.943 3.053 -23.137 1.00 89.06 235 VAL A N 1
ATOM 1784 C CA . VAL A 1 235 ? 0.470 3.124 -23.050 1.00 89.06 235 VAL A CA 1
ATOM 1785 C C . VAL A 1 235 ? -0.003 4.170 -22.032 1.00 89.06 235 VAL A C 1
ATOM 1787 O O . VAL A 1 235 ? -0.929 4.936 -22.286 1.00 89.06 235 VAL A O 1
ATOM 1790 N N . ALA A 1 236 ? 0.635 4.239 -20.858 1.00 90.75 236 ALA A N 1
ATOM 1791 C CA . ALA A 1 236 ? 0.143 5.051 -19.738 1.00 90.75 236 ALA A CA 1
ATOM 1792 C C . ALA A 1 236 ? 0.766 6.456 -19.683 1.00 90.75 236 ALA A C 1
ATOM 1794 O O . ALA A 1 236 ? 0.291 7.314 -18.927 1.00 90.75 236 ALA A O 1
ATOM 1795 N N . GLY A 1 237 ? 1.818 6.703 -20.470 1.00 91.00 237 GLY A N 1
ATOM 1796 C CA . GLY A 1 237 ? 2.656 7.891 -20.374 1.00 91.00 237 GLY A CA 1
ATOM 1797 C C . GLY A 1 237 ? 3.250 8.014 -18.973 1.00 91.00 237 GLY A C 1
ATOM 1798 O O . GLY A 1 237 ? 3.873 7.087 -18.461 1.00 91.00 237 GLY A O 1
ATOM 1799 N N . ASN A 1 238 ? 2.986 9.145 -18.324 1.00 89.06 238 ASN A N 1
ATOM 1800 C CA . ASN A 1 238 ? 3.507 9.475 -16.993 1.00 89.06 238 ASN A CA 1
ATOM 1801 C C . ASN A 1 238 ? 2.629 8.962 -15.837 1.00 89.06 238 ASN A C 1
ATOM 1803 O O . ASN A 1 238 ? 2.834 9.340 -14.684 1.00 89.06 238 ASN A O 1
ATOM 1807 N N . ARG A 1 239 ? 1.603 8.151 -16.126 1.00 90.50 239 ARG A N 1
ATOM 1808 C CA . ARG A 1 239 ? 0.683 7.621 -15.113 1.00 90.50 239 ARG A CA 1
ATOM 1809 C C . ARG A 1 239 ? 1.145 6.245 -14.648 1.00 90.50 239 ARG A C 1
ATOM 1811 O O . ARG A 1 239 ? 1.393 5.362 -15.461 1.00 90.50 239 ARG A O 1
ATOM 1818 N N . ARG A 1 240 ? 1.191 6.050 -13.329 1.00 92.50 240 ARG A N 1
ATOM 1819 C CA . ARG A 1 240 ? 1.432 4.749 -12.694 1.00 92.50 240 ARG A CA 1
ATOM 1820 C C . ARG A 1 240 ? 0.200 4.341 -11.897 1.00 92.50 240 ARG A C 1
ATOM 1822 O O . ARG A 1 240 ? -0.191 5.055 -10.977 1.00 92.50 240 ARG A O 1
ATOM 1829 N N . ILE A 1 241 ? -0.367 3.182 -12.220 1.00 93.69 241 ILE A N 1
ATOM 1830 C CA . ILE A 1 241 ? -1.440 2.554 -11.443 1.00 93.69 241 ILE A CA 1
ATOM 1831 C C . ILE A 1 241 ? -0.820 1.510 -10.518 1.00 93.69 241 ILE A C 1
ATOM 1833 O O . ILE A 1 241 ? 0.073 0.764 -10.914 1.00 93.69 241 ILE A O 1
ATOM 1837 N N . ASN A 1 242 ? -1.268 1.490 -9.265 1.00 94.75 242 ASN A N 1
ATOM 1838 C CA . ASN A 1 242 ? -0.809 0.553 -8.250 1.00 94.75 242 ASN A CA 1
ATOM 1839 C C . ASN A 1 242 ? -2.015 -0.086 -7.575 1.00 94.75 242 ASN A C 1
ATOM 1841 O O . ASN A 1 242 ? -2.798 0.616 -6.937 1.00 94.75 242 ASN A O 1
ATOM 1845 N N . ILE A 1 243 ? -2.117 -1.405 -7.666 1.00 93.62 243 ILE A N 1
ATOM 1846 C CA . ILE A 1 243 ? -3.167 -2.177 -7.007 1.00 93.62 243 ILE A CA 1
ATOM 1847 C C . ILE A 1 243 ? -2.564 -2.780 -5.741 1.00 93.62 243 ILE A C 1
ATOM 1849 O O . ILE A 1 243 ? -1.475 -3.348 -5.771 1.00 93.62 243 ILE A O 1
ATOM 1853 N N . THR A 1 244 ? -3.228 -2.603 -4.602 1.00 92.06 244 THR A N 1
ATOM 1854 C CA . THR A 1 244 ? -2.763 -3.137 -3.316 1.00 92.06 244 THR A CA 1
ATOM 1855 C C . THR A 1 244 ? -3.823 -4.050 -2.739 1.00 92.06 244 THR A C 1
ATOM 1857 O O . THR A 1 244 ? -4.830 -3.578 -2.219 1.00 92.06 244 THR A O 1
ATOM 1860 N N . TYR A 1 245 ? -3.561 -5.349 -2.809 1.00 91.06 245 TYR A N 1
ATOM 1861 C CA . TYR A 1 245 ? -4.384 -6.361 -2.165 1.00 91.06 245 TYR A CA 1
ATOM 1862 C C . TYR A 1 245 ? -4.101 -6.389 -0.663 1.00 91.06 245 TYR A C 1
ATOM 1864 O O . TYR A 1 245 ? -2.948 -6.301 -0.234 1.00 91.06 245 TYR A O 1
ATOM 1872 N N . ARG A 1 246 ? -5.162 -6.490 0.138 1.00 86.31 246 ARG A N 1
ATOM 1873 C CA . ARG A 1 246 ? -5.093 -6.642 1.593 1.00 86.31 246 ARG A CA 1
ATOM 1874 C C . ARG A 1 246 ? -6.161 -7.638 2.017 1.00 86.31 246 ARG A C 1
ATOM 1876 O O . ARG A 1 246 ? -7.312 -7.495 1.623 1.00 86.31 246 ARG A O 1
ATOM 1883 N N . ASP A 1 247 ? -5.764 -8.625 2.809 1.00 84.56 247 ASP A N 1
ATOM 1884 C CA . ASP A 1 247 ? -6.694 -9.558 3.438 1.00 84.56 247 ASP A CA 1
ATOM 1885 C C . ASP A 1 247 ? -7.178 -8.959 4.764 1.00 84.56 247 ASP A C 1
ATOM 1887 O O . ASP A 1 247 ? -6.444 -8.919 5.758 1.00 84.56 247 ASP A O 1
ATOM 1891 N N . TYR A 1 248 ? -8.403 -8.438 4.755 1.00 82.62 248 TYR A N 1
ATOM 1892 C CA . TYR A 1 248 ? -9.065 -7.946 5.953 1.00 82.62 248 TYR A CA 1
ATOM 1893 C C . TYR A 1 248 ? -9.646 -9.130 6.719 1.00 82.62 248 TYR A C 1
ATOM 1895 O O . TYR A 1 248 ? -10.689 -9.682 6.377 1.00 82.62 248 TYR A O 1
ATOM 1903 N N . LYS A 1 249 ? -8.956 -9.526 7.791 1.00 84.69 249 LYS A N 1
ATOM 1904 C CA . LYS A 1 249 ? -9.402 -10.629 8.640 1.00 84.69 249 LYS A CA 1
ATOM 1905 C C . LYS A 1 249 ? -10.776 -10.321 9.232 1.00 84.69 249 LYS A C 1
ATOM 1907 O O . LYS A 1 249 ? -10.937 -9.314 9.915 1.00 84.69 249 LYS A O 1
ATOM 1912 N N . ALA A 1 250 ? -11.727 -11.240 9.062 1.00 83.94 250 ALA A N 1
ATOM 1913 C CA . ALA A 1 250 ? -13.105 -11.074 9.533 1.00 83.94 250 ALA A CA 1
ATOM 1914 C C . ALA A 1 250 ? -13.205 -10.730 11.032 1.00 83.94 250 ALA A C 1
ATOM 1916 O O . ALA A 1 250 ? -14.050 -9.940 11.435 1.00 83.94 250 ALA A O 1
ATOM 1917 N N . TYR A 1 251 ? -12.307 -11.261 11.870 1.00 82.12 251 TYR A N 1
ATOM 1918 C CA . TYR A 1 251 ? -12.272 -10.967 13.310 1.00 82.12 251 TYR A CA 1
ATOM 1919 C C . TYR A 1 251 ? -11.715 -9.572 13.660 1.00 82.12 251 TYR A C 1
ATOM 1921 O O . TYR A 1 251 ? -11.803 -9.157 14.812 1.00 82.12 251 TYR A O 1
ATOM 1929 N N . LEU A 1 252 ? -11.145 -8.849 12.692 1.00 83.19 252 LEU A N 1
ATOM 1930 C CA . LEU A 1 252 ? -10.714 -7.448 12.806 1.00 83.19 252 LEU A CA 1
ATOM 1931 C C . LEU A 1 252 ? -11.681 -6.485 12.103 1.00 83.19 252 LEU A C 1
ATOM 1933 O O . LEU A 1 252 ? -11.366 -5.304 11.952 1.00 83.19 252 LEU A O 1
ATOM 1937 N N . HIS A 1 253 ? -12.852 -6.971 11.687 1.00 82.19 253 HIS A N 1
ATOM 1938 C CA . HIS A 1 253 ? -13.894 -6.144 11.098 1.00 82.19 253 HIS A CA 1
ATOM 1939 C C . HIS A 1 253 ? -14.271 -4.987 12.053 1.00 82.19 253 HIS A C 1
ATOM 1941 O O . HIS A 1 253 ? -14.421 -5.230 13.252 1.00 82.19 253 HIS A O 1
ATOM 1947 N N . PRO A 1 254 ? -14.503 -3.747 11.573 1.00 82.44 254 PRO A N 1
ATOM 1948 C CA . PRO A 1 254 ? -14.811 -2.590 12.428 1.00 82.44 254 PRO A CA 1
ATOM 1949 C C . PRO A 1 254 ? -15.971 -2.788 13.423 1.00 82.44 254 PRO A C 1
ATOM 1951 O O . PRO A 1 254 ? -15.917 -2.285 14.534 1.00 82.44 254 PRO A O 1
ATOM 1954 N N . LYS A 1 255 ? -17.002 -3.564 13.057 1.00 81.06 255 LYS A N 1
ATOM 1955 C CA . LYS A 1 255 ? -18.115 -3.982 13.953 1.00 81.06 255 LYS A CA 1
ATOM 1956 C C . LYS A 1 255 ? -17.668 -4.789 15.183 1.00 81.06 255 LYS A C 1
ATOM 1958 O O . LYS A 1 255 ? -18.438 -4.945 16.123 1.00 81.06 255 LYS A O 1
ATOM 1963 N N . LEU A 1 256 ? -16.477 -5.372 15.137 1.00 83.00 256 LEU A N 1
ATOM 1964 C CA . LEU A 1 256 ? -15.932 -6.215 16.189 1.00 83.00 256 LEU A CA 1
ATOM 1965 C C . LEU A 1 256 ? -14.853 -5.481 16.998 1.00 83.00 256 LEU A C 1
ATOM 1967 O O . LEU A 1 256 ? -14.657 -5.806 18.165 1.00 83.00 256 LEU A O 1
ATOM 1971 N N . THR A 1 257 ? -14.170 -4.486 16.423 1.00 86.31 257 THR A N 1
ATOM 1972 C CA . THR A 1 257 ? -13.092 -3.773 17.121 1.00 86.31 257 THR A CA 1
ATOM 1973 C C . THR A 1 257 ? -13.620 -2.873 18.249 1.00 86.31 257 THR A C 1
ATOM 1975 O O . THR A 1 257 ? -14.780 -2.462 18.229 1.00 86.31 257 THR A O 1
ATOM 1978 N N . PRO A 1 258 ? -12.788 -2.544 19.260 1.00 88.44 258 PRO A N 1
ATOM 1979 C CA . PRO A 1 258 ? -13.212 -1.678 20.357 1.00 88.44 258 PRO A CA 1
ATOM 1980 C C . PRO A 1 258 ? -13.676 -0.311 19.849 1.00 88.44 258 PRO A C 1
ATOM 1982 O O . PRO A 1 258 ? -12.994 0.310 19.031 1.00 88.44 258 PRO A O 1
ATOM 1985 N N . GLU A 1 259 ? -14.793 0.193 20.360 1.00 89.88 259 GLU A N 1
ATOM 1986 C CA . GLU A 1 259 ? -15.260 1.547 20.063 1.00 89.88 259 GLU A CA 1
ATOM 1987 C C . GLU A 1 259 ? -14.602 2.569 20.993 1.00 89.88 259 GLU A C 1
ATOM 1989 O O . GLU A 1 259 ? -14.388 2.326 22.182 1.00 89.88 259 GLU A O 1
ATOM 1994 N N . CYS A 1 260 ? -14.278 3.742 20.452 1.00 89.69 260 CYS A N 1
ATOM 1995 C CA . CYS A 1 260 ? -13.785 4.852 21.258 1.00 89.69 260 CYS A CA 1
ATOM 1996 C C . CYS A 1 260 ? -14.943 5.660 21.872 1.00 89.69 260 CYS A C 1
ATOM 1998 O O . CYS A 1 260 ? -16.108 5.481 21.524 1.00 89.69 260 CYS A O 1
ATOM 2000 N N . ALA A 1 261 ? -14.629 6.651 22.713 1.00 89.38 261 ALA A N 1
ATOM 2001 C CA . ALA A 1 261 ? -15.637 7.531 23.321 1.00 89.38 261 ALA A CA 1
ATOM 2002 C C . ALA A 1 261 ? -16.457 8.369 22.311 1.00 89.38 261 ALA A C 1
ATOM 2004 O O . ALA A 1 261 ? -17.459 8.970 22.684 1.00 89.38 261 ALA A O 1
ATOM 2005 N N . CYS A 1 262 ? -16.047 8.420 21.039 1.00 87.44 262 CYS A N 1
ATOM 2006 C CA . CYS A 1 262 ? -16.806 9.065 19.965 1.00 87.44 262 CYS A CA 1
ATOM 2007 C C . CYS A 1 262 ? -17.848 8.133 19.313 1.00 87.44 262 CYS A C 1
ATOM 2009 O O . CYS A 1 262 ? -18.495 8.560 18.360 1.00 87.44 262 CYS A O 1
ATOM 2011 N N . GLY A 1 263 ? -17.964 6.872 19.753 1.00 85.69 263 GLY A N 1
ATOM 2012 C CA . GLY A 1 263 ? -18.857 5.875 19.150 1.00 85.69 263 GLY A CA 1
ATOM 2013 C C . GLY A 1 263 ? -18.414 5.415 17.759 1.00 85.69 263 GLY A C 1
ATOM 2014 O O . GLY A 1 263 ? -19.247 5.052 16.936 1.00 85.69 263 GLY A O 1
ATOM 2015 N N . VAL A 1 264 ? -17.112 5.496 17.458 1.00 86.19 264 VAL A N 1
ATOM 2016 C CA . VAL A 1 264 ? -16.547 4.965 16.210 1.00 86.19 264 VAL A CA 1
ATOM 2017 C C . VAL A 1 264 ? -15.574 3.823 16.508 1.00 86.19 264 VAL A C 1
ATOM 2019 O O . VAL A 1 264 ? -14.860 3.895 17.519 1.00 86.19 264 VAL A O 1
ATOM 2022 N N . PRO A 1 265 ? -15.488 2.810 15.627 1.00 86.88 265 PRO A N 1
ATOM 2023 C CA . PRO A 1 265 ? -14.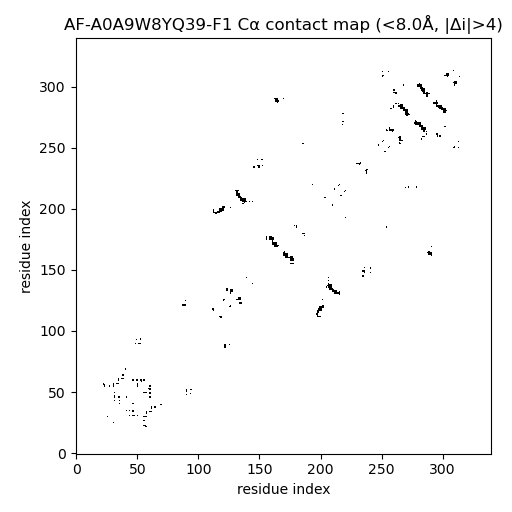484 1.760 15.725 1.00 86.88 265 PRO A CA 1
ATOM 2024 C C . PRO A 1 265 ? -13.069 2.338 15.805 1.00 86.88 265 PRO A C 1
ATOM 2026 O O . PRO A 1 265 ? -12.682 3.215 15.025 1.00 86.88 265 PRO A O 1
ATOM 2029 N N . SER A 1 266 ? -12.294 1.862 16.774 1.00 86.94 266 SER A N 1
ATOM 2030 C CA . SER A 1 266 ? -10.897 2.254 16.933 1.00 86.94 266 SER A CA 1
ATOM 2031 C C . SER A 1 266 ? -10.014 1.604 15.868 1.00 86.94 266 SER A C 1
ATOM 2033 O O . SER A 1 266 ? -10.319 0.540 15.324 1.00 86.94 266 SER A O 1
ATOM 2035 N N . VAL A 1 267 ? -8.893 2.261 15.567 1.00 86.69 267 VAL A N 1
ATOM 2036 C CA . VAL A 1 267 ? -7.896 1.753 14.620 1.00 86.69 267 VAL A CA 1
ATOM 2037 C C . VAL A 1 267 ? -6.740 1.104 15.370 1.00 86.69 267 VAL A C 1
ATOM 2039 O O . VAL A 1 267 ? -6.272 1.638 16.379 1.00 86.69 267 VAL A O 1
ATOM 2042 N N . LEU A 1 268 ? -6.261 -0.024 14.850 1.00 87.62 268 LEU A N 1
ATOM 2043 C CA . LEU A 1 268 ? -5.082 -0.718 15.355 1.00 87.62 268 LEU A CA 1
ATOM 2044 C C . LEU A 1 268 ? -3.809 -0.056 14.821 1.00 87.62 268 LEU A C 1
ATOM 2046 O O . LEU A 1 268 ? -3.694 0.200 13.620 1.00 87.62 268 LEU A O 1
ATOM 2050 N N . ARG A 1 269 ? -2.844 0.209 15.702 1.00 86.50 269 ARG A N 1
ATOM 2051 C CA . ARG A 1 269 ? -1.510 0.708 15.348 1.00 86.50 269 ARG A CA 1
ATOM 2052 C C . ARG A 1 269 ? -0.433 0.017 16.167 1.00 86.50 269 ARG A C 1
ATOM 2054 O O . ARG A 1 269 ? -0.713 -0.524 17.228 1.00 86.50 269 ARG A O 1
ATOM 2061 N N . VAL A 1 270 ? 0.800 0.091 15.682 1.00 86.25 270 VAL A N 1
ATOM 2062 C CA . VAL A 1 270 ? 1.999 -0.420 16.350 1.00 86.25 270 VAL A CA 1
ATOM 2063 C C . VAL A 1 270 ? 2.879 0.735 16.825 1.00 86.25 270 VAL A C 1
ATOM 2065 O O . VAL A 1 270 ? 2.980 1.782 16.176 1.00 86.25 270 VAL A O 1
ATOM 2068 N N . VAL A 1 271 ? 3.493 0.589 17.996 1.00 85.00 271 VAL A N 1
ATOM 2069 C CA . VAL A 1 271 ? 4.439 1.572 18.527 1.00 85.00 271 VAL A CA 1
ATOM 2070 C C . VAL A 1 271 ? 5.766 1.453 17.782 1.00 85.00 271 VAL A C 1
ATOM 2072 O O . VAL A 1 271 ? 6.496 0.485 17.952 1.00 85.00 271 VAL A O 1
ATOM 2075 N N . GLN A 1 272 ? 6.117 2.493 17.027 1.00 78.38 272 GLN A N 1
ATOM 2076 C CA . GLN A 1 272 ? 7.371 2.534 16.259 1.00 78.38 272 GLN A CA 1
ATOM 2077 C C . GLN A 1 272 ? 8.452 3.439 16.874 1.00 78.38 272 GLN A C 1
ATOM 2079 O O . GLN A 1 272 ? 9.609 3.358 16.487 1.00 78.38 272 GLN A O 1
ATOM 2084 N N . LYS A 1 273 ? 8.100 4.321 17.825 1.00 74.62 273 LYS A N 1
ATOM 2085 C CA . LYS A 1 273 ? 9.014 5.378 18.315 1.00 74.62 273 LYS A CA 1
ATOM 2086 C C . LYS A 1 273 ? 9.663 5.111 19.675 1.00 74.62 273 LYS A C 1
ATOM 2088 O O . LYS A 1 273 ? 10.783 5.547 19.916 1.00 74.62 273 LYS A O 1
ATOM 2093 N N . LYS A 1 274 ? 8.955 4.472 20.612 1.00 72.69 274 LYS A N 1
ATOM 2094 C CA . LYS A 1 274 ? 9.432 4.308 21.997 1.00 72.69 274 LYS A CA 1
ATOM 2095 C C . LYS A 1 274 ? 10.052 2.932 22.190 1.00 72.69 274 LYS A C 1
ATOM 2097 O O . LYS A 1 274 ? 9.326 1.952 22.111 1.00 72.69 274 LYS A O 1
ATOM 2102 N N . LYS A 1 275 ? 11.343 2.881 22.543 1.00 74.06 275 LYS A N 1
ATOM 2103 C CA . LYS A 1 275 ? 12.114 1.633 22.705 1.00 74.06 275 LYS A CA 1
ATOM 2104 C C . LYS A 1 275 ? 11.484 0.631 23.683 1.00 74.06 275 LYS A C 1
ATOM 2106 O O . LYS A 1 275 ? 11.515 -0.559 23.421 1.00 74.06 275 LYS A O 1
ATOM 2111 N N . GLU A 1 276 ? 10.901 1.105 24.784 1.00 84.62 276 GLU A N 1
ATOM 2112 C CA . GLU A 1 276 ? 10.313 0.235 25.818 1.00 84.62 276 GLU A CA 1
ATOM 2113 C C . GLU A 1 276 ? 9.075 -0.534 25.338 1.00 84.62 276 GLU A C 1
ATOM 2115 O O . GLU A 1 276 ? 8.872 -1.680 25.713 1.00 84.62 276 GLU A O 1
ATOM 2120 N N . ASN A 1 277 ? 8.251 0.092 24.498 1.00 83.88 277 ASN A N 1
ATOM 2121 C CA . ASN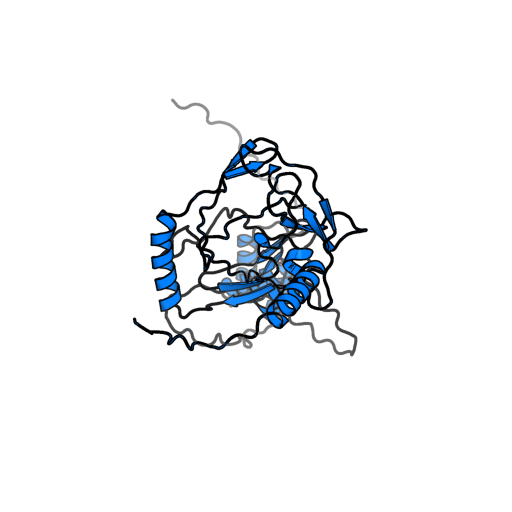 A 1 277 ? 7.010 -0.501 23.998 1.00 83.88 277 ASN A CA 1
ATOM 2122 C C . ASN A 1 277 ? 7.078 -0.773 22.493 1.00 83.88 277 ASN A C 1
ATOM 2124 O O . ASN A 1 277 ? 6.039 -0.906 21.858 1.00 83.88 277 ASN A O 1
ATOM 2128 N N . TRP A 1 278 ? 8.277 -0.789 21.915 1.00 82.50 278 TRP A N 1
ATOM 2129 C CA . TRP A 1 278 ? 8.474 -0.934 20.480 1.00 82.50 278 TRP A CA 1
ATOM 2130 C C . TRP A 1 278 ? 7.894 -2.267 19.991 1.00 82.50 278 TRP A C 1
ATOM 2132 O O . TRP A 1 278 ? 8.036 -3.284 20.665 1.00 82.50 278 TRP A O 1
ATOM 2142 N N . GLY A 1 279 ? 7.165 -2.235 18.874 1.00 81.56 279 GLY A N 1
ATOM 2143 C CA . GLY A 1 279 ? 6.460 -3.403 18.333 1.00 81.56 279 GLY A CA 1
ATOM 2144 C C . GLY A 1 279 ? 5.139 -3.744 19.037 1.00 81.56 279 GLY A C 1
ATOM 2145 O O . GLY A 1 279 ? 4.388 -4.588 18.558 1.00 81.56 279 GLY A O 1
ATOM 2146 N N . ARG A 1 280 ? 4.779 -3.077 20.146 1.00 87.62 280 ARG A N 1
ATOM 2147 C CA . ARG A 1 280 ? 3.486 -3.321 20.807 1.00 87.62 280 ARG A CA 1
ATOM 2148 C C . ARG A 1 280 ? 2.343 -2.652 20.057 1.00 87.62 280 ARG A C 1
ATOM 2150 O O . ARG A 1 280 ? 2.422 -1.478 19.685 1.00 87.62 280 ARG A O 1
ATOM 2157 N N . TYR A 1 281 ? 1.248 -3.385 19.913 1.00 90.69 281 TYR A N 1
ATOM 2158 C CA . TYR A 1 281 ? 0.034 -2.920 19.264 1.00 90.69 281 TYR A CA 1
ATOM 2159 C C . TYR A 1 281 ? -0.929 -2.238 20.239 1.00 90.69 281 TYR A C 1
ATOM 2161 O O . TYR A 1 281 ? -1.058 -2.633 21.397 1.00 90.69 281 TYR A O 1
ATOM 2169 N N . PHE A 1 282 ? -1.643 -1.223 19.766 1.00 91.44 282 PHE A N 1
ATOM 2170 C CA . PHE A 1 282 ? -2.638 -0.488 20.534 1.00 91.44 282 PHE A CA 1
ATOM 2171 C C . PHE A 1 282 ? -3.777 0.012 19.645 1.00 91.44 282 PHE A C 1
ATOM 2173 O O . PHE A 1 282 ? -3.608 0.291 18.457 1.00 91.44 282 PHE A O 1
ATOM 2180 N N . TRP A 1 283 ? -4.941 0.151 20.258 1.00 90.62 283 TRP A N 1
ATOM 2181 C CA . TRP A 1 283 ? -6.142 0.745 19.703 1.00 90.62 283 TRP A CA 1
ATOM 2182 C C . TRP A 1 283 ? -6.178 2.232 20.034 1.00 90.62 283 TRP A C 1
ATOM 2184 O O . TRP A 1 283 ? -5.924 2.628 21.174 1.00 90.62 283 TRP A O 1
ATOM 2194 N N . MET A 1 284 ? -6.513 3.062 19.049 1.00 90.94 284 MET A N 1
ATOM 2195 C CA . MET A 1 284 ? -6.688 4.497 19.259 1.00 90.94 284 MET A CA 1
ATOM 2196 C C . MET A 1 284 ? -7.827 5.080 18.427 1.00 90.94 284 MET A C 1
ATOM 2198 O O . MET A 1 284 ? -8.237 4.524 17.406 1.00 90.94 284 MET A O 1
ATOM 2202 N N . CYS A 1 285 ? -8.319 6.242 18.849 1.00 88.75 285 CYS A N 1
ATOM 2203 C CA . CYS A 1 285 ? -9.261 7.025 18.058 1.00 88.75 285 CYS A CA 1
ATOM 2204 C C . CYS A 1 285 ? -8.583 7.626 16.810 1.00 88.75 285 CYS A C 1
ATOM 2206 O O . CYS A 1 285 ? -7.472 8.148 16.893 1.00 88.75 285 CYS A O 1
ATOM 2208 N N . HIS A 1 286 ? -9.261 7.585 15.656 1.00 84.94 286 HIS A N 1
ATOM 2209 C CA . HIS A 1 286 ? -8.801 8.204 14.399 1.00 84.94 286 HIS A CA 1
ATOM 2210 C C . HIS A 1 286 ? -9.625 9.440 13.990 1.00 84.94 286 HIS A C 1
ATOM 2212 O O . HIS A 1 286 ? -9.325 10.099 12.998 1.00 84.94 286 HIS A O 1
ATOM 2218 N N . THR A 1 287 ? -10.657 9.798 14.754 1.00 83.75 287 THR A N 1
ATOM 2219 C CA . THR A 1 287 ? -11.602 10.863 14.387 1.00 83.75 287 THR A CA 1
ATOM 2220 C C . THR A 1 287 ? -10.945 12.235 14.218 1.00 83.75 287 THR A C 1
ATOM 2222 O O . THR A 1 287 ? -11.393 13.015 13.387 1.00 83.75 287 THR A O 1
ATOM 2225 N N . SER A 1 288 ? -9.846 12.516 14.928 1.00 81.00 288 SER A N 1
ATOM 2226 C CA . SER A 1 288 ? -9.093 13.776 14.810 1.00 81.00 288 SER A CA 1
ATOM 2227 C C . SER A 1 288 ? -8.518 14.039 13.412 1.00 81.00 288 SER A C 1
ATOM 2229 O O . SER A 1 288 ? -8.209 15.183 13.082 1.00 81.00 288 SER A O 1
ATOM 2231 N N . TYR A 1 289 ? -8.378 12.999 12.587 1.00 78.19 289 TYR A N 1
ATOM 2232 C CA . TYR A 1 289 ? -7.867 13.098 11.218 1.00 78.19 289 TYR A CA 1
ATOM 2233 C C . TYR A 1 289 ? -8.971 13.283 10.173 1.00 78.19 289 TYR A C 1
ATOM 2235 O O . TYR A 1 289 ? -8.682 13.615 9.019 1.00 78.19 289 TYR A O 1
ATOM 2243 N N . VAL A 1 290 ? -10.231 13.095 10.574 1.00 80.12 290 VAL A N 1
ATOM 2244 C CA . VAL A 1 290 ? -11.400 13.272 9.716 1.00 80.12 290 VAL A CA 1
ATOM 2245 C C . VAL A 1 290 ? -11.779 14.758 9.702 1.00 80.12 290 VAL A C 1
ATOM 2247 O O . VAL A 1 290 ? -12.018 15.337 10.765 1.00 80.12 290 VAL A O 1
ATOM 2250 N N . PRO A 1 291 ? -11.855 15.404 8.523 1.00 77.56 291 PRO A N 1
ATOM 2251 C CA . PRO A 1 291 ? -12.300 16.789 8.428 1.00 77.56 291 PRO A CA 1
ATOM 2252 C C . PRO A 1 291 ? -13.675 16.989 9.083 1.00 77.56 291 PRO A C 1
ATOM 2254 O O . PRO A 1 291 ? -14.609 16.232 8.829 1.00 77.56 291 PRO A O 1
ATOM 2257 N N . GLY A 1 292 ? -13.800 18.015 9.928 1.00 79.62 292 GLY A N 1
ATOM 2258 C CA . GLY A 1 292 ? -15.068 18.378 10.571 1.00 79.62 292 GLY A CA 1
ATOM 2259 C C . GLY A 1 292 ? -15.456 17.556 11.805 1.00 79.62 292 GLY A C 1
ATOM 2260 O O . GLY A 1 292 ? -16.557 17.751 12.312 1.00 79.62 292 GLY A O 1
ATOM 2261 N N . LYS A 1 293 ? -14.590 16.667 12.313 1.00 80.88 293 LYS A N 1
ATOM 2262 C CA . LYS A 1 293 ? -14.829 15.951 13.575 1.00 80.88 293 LYS A CA 1
ATOM 2263 C C . LYS A 1 293 ? -13.739 16.231 14.612 1.00 80.88 293 LYS A C 1
ATOM 2265 O O . LYS A 1 293 ? -12.570 16.410 14.273 1.00 80.88 293 LYS A O 1
ATOM 2270 N N . GLU A 1 294 ? -14.126 16.240 15.885 1.00 83.81 294 GLU A N 1
ATOM 2271 C CA . GLU A 1 294 ? -13.197 16.288 17.018 1.00 83.81 294 GLU A CA 1
ATOM 2272 C C . GLU A 1 294 ? -12.895 14.868 17.513 1.00 83.81 294 GLU A C 1
ATOM 2274 O O . GLU A 1 294 ? -13.778 14.011 17.583 1.00 83.81 294 GLU A O 1
ATOM 2279 N N . GLY A 1 295 ? -11.624 14.593 17.810 1.00 84.81 295 GLY A N 1
ATOM 2280 C CA . GLY A 1 295 ? -11.183 13.288 18.301 1.00 84.81 295 GLY A CA 1
ATOM 2281 C C . GLY A 1 295 ? -11.126 13.224 19.823 1.00 84.81 295 GLY A C 1
ATOM 2282 O O . GLY A 1 295 ? -10.784 14.204 20.477 1.00 84.81 295 GLY A O 1
ATOM 2283 N N . CYS A 1 296 ? -11.404 12.049 20.388 1.00 90.31 296 CYS A N 1
ATOM 2284 C CA . CYS A 1 296 ? -11.122 11.754 21.793 1.00 90.31 296 CYS A CA 1
ATOM 2285 C C . CYS A 1 296 ? -9.706 11.184 21.982 1.00 90.31 296 CYS A C 1
ATOM 2287 O O . CYS A 1 296 ? -9.051 10.753 21.033 1.00 90.31 296 CYS A O 1
ATOM 2289 N N . THR A 1 297 ? -9.255 11.119 23.233 1.00 91.50 297 THR A N 1
ATOM 2290 C CA . THR A 1 297 ? -7.945 10.578 23.636 1.00 91.50 297 THR A CA 1
ATOM 2291 C C . THR A 1 297 ? -7.973 9.075 23.939 1.00 91.50 297 THR A C 1
ATOM 2293 O O . THR A 1 297 ? -7.132 8.579 24.686 1.00 91.50 297 THR A O 1
ATOM 2296 N N . PHE A 1 298 ? -8.940 8.334 23.383 1.00 92.44 298 PHE A N 1
ATOM 2297 C CA . PHE A 1 298 ? -9.069 6.895 23.620 1.00 92.44 298 PHE A CA 1
ATOM 2298 C C . PHE A 1 298 ? -7.793 6.140 23.232 1.00 92.44 298 PHE A C 1
ATOM 2300 O O . PHE A 1 298 ? -7.276 6.304 22.121 1.00 92.44 298 PHE A O 1
ATOM 2307 N N . PHE A 1 299 ? -7.335 5.292 24.150 1.00 92.69 299 PHE A N 1
ATOM 2308 C CA . PHE A 1 299 ? -6.152 4.458 24.017 1.00 92.69 299 PHE A CA 1
ATOM 2309 C C . PHE A 1 299 ? -6.364 3.149 24.779 1.00 92.69 299 PHE A C 1
ATOM 2311 O O . PHE A 1 299 ? -6.759 3.170 25.946 1.00 92.69 299 PHE A O 1
ATOM 2318 N N . GLN A 1 300 ? -6.049 2.021 24.147 1.00 91.50 300 GLN A N 1
ATOM 2319 C CA . GLN A 1 300 ? -6.079 0.708 24.786 1.00 91.50 300 GLN A CA 1
ATOM 2320 C C . GLN A 1 300 ? -4.990 -0.186 24.190 1.00 91.50 300 GLN A C 1
ATOM 2322 O O . GLN A 1 300 ? -4.843 -0.248 22.974 1.00 91.50 300 GLN A O 1
ATOM 2327 N N . TRP A 1 301 ? -4.239 -0.911 25.019 1.00 92.94 301 TRP A N 1
ATOM 2328 C CA . TRP A 1 301 ? -3.294 -1.910 24.512 1.00 92.94 301 TRP A CA 1
ATOM 2329 C C . TRP A 1 301 ? -4.036 -3.059 23.825 1.00 92.94 301 TRP A C 1
ATOM 2331 O O . TRP A 1 301 ? -5.067 -3.522 24.314 1.00 92.94 301 TRP A O 1
ATOM 2341 N N . ALA A 1 302 ? -3.526 -3.496 22.676 1.00 91.75 302 ALA A N 1
ATOM 2342 C CA . ALA A 1 302 ? -4.059 -4.652 21.978 1.00 91.75 302 ALA A CA 1
ATOM 2343 C C . ALA A 1 302 ? -3.377 -5.917 22.505 1.00 91.75 302 ALA A C 1
ATOM 2345 O O . ALA A 1 302 ? -2.153 -5.973 22.621 1.00 91.75 302 ALA A O 1
ATOM 2346 N N . GLU A 1 303 ? -4.186 -6.921 22.820 1.00 90.38 303 GLU A N 1
ATOM 2347 C CA . GLU A 1 303 ? -3.739 -8.230 23.281 1.00 90.38 303 GLU A CA 1
ATOM 2348 C C . GLU A 1 303 ? -4.251 -9.279 22.300 1.00 90.38 303 GLU A C 1
ATOM 2350 O O . GLU A 1 303 ? -5.432 -9.269 21.927 1.00 90.38 303 GLU A O 1
ATOM 2355 N N . PHE A 1 304 ? -3.348 -10.159 21.881 1.00 89.62 304 PHE A N 1
ATOM 2356 C CA . PHE A 1 304 ? -3.605 -11.209 20.907 1.00 89.62 304 PHE A CA 1
ATOM 2357 C C . PHE A 1 304 ? -3.230 -12.569 21.498 1.00 89.62 304 PHE A C 1
ATOM 2359 O O . PHE A 1 304 ? -2.367 -12.642 22.374 1.00 89.62 304 PHE A O 1
ATOM 2366 N N . ASP A 1 305 ? -3.898 -13.621 21.040 1.00 88.75 305 ASP A N 1
ATOM 2367 C CA . ASP A 1 305 ? -3.525 -15.005 21.331 1.00 88.75 305 ASP A CA 1
ATOM 2368 C C . ASP A 1 305 ? -2.375 -15.494 20.426 1.00 88.75 305 ASP A C 1
ATOM 2370 O O . ASP A 1 305 ? -1.823 -14.733 19.627 1.00 88.75 305 ASP A O 1
ATOM 2374 N N . GLU A 1 306 ? -1.998 -16.769 20.563 1.00 87.12 306 GLU A N 1
ATOM 2375 C CA . GLU A 1 306 ? -0.934 -17.395 19.762 1.00 87.12 306 GLU A CA 1
ATOM 2376 C C . GLU A 1 306 ? -1.245 -17.416 18.253 1.00 87.12 306 GLU A C 1
ATOM 2378 O O . GLU A 1 306 ? -0.322 -17.405 17.442 1.00 87.12 306 GLU A O 1
ATOM 2383 N N . ASP A 1 307 ? -2.528 -17.372 17.870 1.00 84.56 307 ASP A N 1
ATOM 2384 C CA . ASP A 1 307 ? -2.983 -17.289 16.475 1.00 84.56 307 ASP A CA 1
ATOM 2385 C C . ASP A 1 307 ? -3.025 -15.838 15.950 1.00 84.56 307 ASP A C 1
ATOM 2387 O O . ASP A 1 307 ? -3.419 -15.592 14.805 1.00 84.56 307 ASP A O 1
ATOM 2391 N N . GLY A 1 308 ? -2.680 -14.846 16.778 1.00 82.19 308 GLY A N 1
ATOM 2392 C CA . GLY A 1 308 ? -2.777 -13.431 16.425 1.00 82.19 308 GLY A CA 1
ATOM 2393 C C . GLY A 1 308 ? -4.216 -12.900 16.386 1.00 82.19 308 GLY A C 1
ATOM 2394 O O . GLY A 1 308 ? -4.480 -11.865 15.762 1.00 82.19 308 GLY A O 1
ATOM 2395 N N . LYS A 1 309 ? -5.174 -13.581 17.027 1.00 86.06 309 LYS A N 1
ATOM 2396 C CA . LYS A 1 309 ? -6.554 -13.098 17.172 1.00 86.06 309 LYS A CA 1
ATOM 2397 C C . LYS A 1 309 ? -6.679 -12.253 18.436 1.00 86.06 309 LYS A C 1
ATOM 2399 O O . LYS A 1 309 ? -6.081 -12.581 19.458 1.00 86.06 309 LYS A O 1
ATOM 2404 N N . PRO A 1 310 ? -7.465 -11.164 18.413 1.00 84.81 310 PRO A N 1
ATOM 2405 C CA . PRO A 1 310 ? -7.699 -10.376 19.612 1.00 84.81 310 PRO A CA 1
ATOM 2406 C C . PRO A 1 310 ? -8.346 -11.235 20.699 1.00 84.81 310 PRO A C 1
ATOM 2408 O O . PRO A 1 310 ? -9.329 -11.923 20.433 1.00 84.81 310 PRO A O 1
ATOM 2411 N N . ILE A 1 311 ? -7.886 -11.123 21.944 1.00 83.94 311 ILE A N 1
ATOM 2412 C CA . ILE A 1 311 ? -8.399 -11.924 23.076 1.00 83.94 311 ILE A CA 1
ATOM 2413 C C . ILE A 1 311 ? -9.917 -11.799 23.318 1.00 83.94 311 ILE A C 1
ATOM 2415 O O . ILE A 1 311 ? -10.539 -12.637 23.972 1.00 83.94 311 ILE A O 1
ATOM 2419 N N . TRP A 1 312 ? -10.541 -10.726 22.830 1.00 73.38 312 TRP A N 1
ATOM 2420 C CA . TRP A 1 312 ? -11.985 -10.515 22.920 1.00 73.38 312 TRP A CA 1
ATOM 2421 C C . TRP A 1 312 ? -12.751 -11.200 21.777 1.00 73.38 312 TRP A C 1
ATOM 2423 O O . TRP A 1 312 ? -13.932 -11.506 21.946 1.00 73.38 312 TRP A O 1
ATOM 2433 N N . ALA A 1 313 ? -12.097 -11.497 20.649 1.00 61.38 313 ALA A N 1
ATOM 2434 C CA . ALA A 1 313 ? -12.695 -12.233 19.538 1.00 61.38 313 ALA A CA 1
ATOM 2435 C C . ALA A 1 313 ? -13.009 -13.679 19.953 1.00 61.38 313 ALA A C 1
ATOM 2437 O O . ALA A 1 313 ? -14.090 -14.181 19.648 1.00 61.38 313 ALA A O 1
ATOM 2438 N N . THR A 1 314 ? -12.132 -14.302 20.746 1.00 58.06 314 THR A N 1
ATOM 2439 C CA . THR A 1 314 ? -12.327 -15.647 21.313 1.00 58.06 314 THR A CA 1
ATOM 2440 C C . THR A 1 314 ? -13.551 -15.692 22.235 1.00 58.06 314 THR A C 1
ATOM 2442 O O . THR A 1 314 ? -14.409 -16.559 22.096 1.00 58.06 314 THR A O 1
ATOM 2445 N N . LYS A 1 315 ? -13.732 -14.669 23.087 1.00 58.22 315 LYS A N 1
ATOM 2446 C CA . LYS A 1 315 ? -14.901 -14.554 23.986 1.00 58.22 315 LYS A CA 1
ATOM 2447 C C . LYS A 1 315 ? -16.229 -14.410 23.237 1.00 58.22 315 LYS A C 1
ATOM 2449 O O . LYS A 1 315 ? -17.264 -14.857 23.731 1.00 58.22 315 LYS A O 1
ATOM 2454 N N . ASN A 1 316 ? -16.221 -13.762 22.072 1.00 55.28 316 ASN A N 1
ATOM 2455 C CA . ASN A 1 316 ? -17.414 -13.614 21.236 1.00 55.28 316 ASN A CA 1
ATOM 2456 C C . ASN A 1 316 ? -17.698 -14.877 20.409 1.00 55.28 316 ASN A C 1
ATOM 2458 O O . ASN A 1 316 ? -18.868 -15.212 20.228 1.00 55.28 316 ASN A O 1
ATOM 2462 N N . GLN A 1 317 ? -16.667 -15.618 19.982 1.00 54.12 317 GLN A N 1
ATOM 2463 C CA . GLN A 1 317 ? -16.847 -16.941 19.376 1.00 54.12 317 GLN A CA 1
ATOM 2464 C C . GLN A 1 317 ? -17.457 -17.932 20.372 1.00 54.12 317 GLN A C 1
ATOM 2466 O O . GLN A 1 317 ? -18.460 -18.558 20.036 1.00 54.12 317 GLN A O 1
ATOM 2471 N N . ASP A 1 318 ? -16.964 -17.980 21.612 1.00 52.22 318 ASP A N 1
ATOM 2472 C CA . ASP A 1 318 ? -17.529 -18.832 22.668 1.00 52.22 318 ASP A CA 1
ATOM 2473 C C . ASP A 1 318 ? -18.987 -18.480 22.982 1.00 52.22 318 ASP A C 1
ATOM 2475 O O . ASP A 1 318 ? -19.818 -19.366 23.174 1.00 52.22 318 ASP A O 1
ATOM 2479 N N . LYS A 1 319 ? -19.346 -17.188 22.960 1.00 50.22 319 LYS A N 1
ATOM 2480 C CA . LYS A 1 319 ? -20.747 -16.754 23.086 1.00 50.22 319 LYS A CA 1
ATOM 2481 C C . LYS A 1 319 ? -21.602 -17.153 21.884 1.00 50.22 319 LYS A C 1
ATOM 2483 O O . LYS A 1 319 ? -22.750 -17.534 22.082 1.00 50.22 319 LYS A O 1
ATOM 2488 N N . SER A 1 320 ? -21.073 -17.082 20.662 1.00 50.28 320 SER A N 1
ATOM 2489 C CA . SER A 1 320 ? -21.798 -17.499 19.452 1.00 50.28 320 SER A CA 1
ATOM 2490 C C . SER A 1 320 ? -21.992 -19.021 19.378 1.00 50.28 320 SER A C 1
ATOM 2492 O O . SER A 1 320 ? -23.062 -19.485 18.999 1.00 50.28 320 SER A O 1
ATOM 2494 N N . LEU A 1 321 ? -21.006 -19.801 19.835 1.00 49.72 321 LEU A N 1
ATOM 2495 C CA . LEU A 1 321 ? -21.077 -21.259 19.951 1.00 49.72 321 LEU A CA 1
ATOM 2496 C C . LEU A 1 321 ? -22.009 -21.683 21.098 1.00 49.72 321 LEU A C 1
ATOM 2498 O O . LEU A 1 321 ? -22.791 -22.619 20.941 1.00 49.72 321 LEU A O 1
ATOM 2502 N N . ALA A 1 322 ? -22.004 -20.958 22.222 1.00 45.09 322 ALA A N 1
ATOM 2503 C CA . ALA A 1 322 ? -22.955 -21.165 23.314 1.00 45.09 322 ALA A CA 1
ATOM 2504 C C . ALA A 1 322 ? -24.396 -20.778 22.931 1.00 45.09 322 ALA A C 1
ATOM 2506 O O . ALA A 1 322 ? -25.334 -21.428 23.383 1.00 45.09 322 ALA A O 1
ATOM 2507 N N . ALA A 1 323 ? -24.581 -19.763 22.079 1.00 48.88 323 ALA A N 1
ATOM 2508 C CA . ALA A 1 323 ? -25.889 -19.393 21.538 1.00 48.88 323 ALA A CA 1
ATOM 2509 C C . ALA A 1 323 ? -26.400 -20.418 20.508 1.00 48.88 323 ALA A C 1
ATOM 2511 O O . ALA A 1 323 ? -27.574 -20.780 20.546 1.00 48.88 323 ALA A O 1
ATOM 2512 N N . ASN A 1 324 ? -25.522 -20.951 19.649 1.00 46.12 324 ASN A N 1
ATOM 2513 C CA . ASN A 1 324 ? -25.890 -21.960 18.648 1.00 46.12 324 ASN A CA 1
ATOM 2514 C C . ASN A 1 324 ? -26.170 -23.350 19.240 1.00 46.12 324 ASN A C 1
ATOM 2516 O O . ASN A 1 324 ? -26.953 -24.104 18.669 1.00 46.12 324 ASN A O 1
ATOM 2520 N N . ASN A 1 325 ? -25.615 -23.683 20.409 1.00 45.41 325 ASN A N 1
ATOM 2521 C CA . ASN A 1 325 ? -25.973 -24.911 21.131 1.00 45.41 325 ASN A CA 1
ATOM 2522 C C . ASN A 1 325 ? -27.337 -24.830 21.852 1.00 45.41 325 ASN A C 1
ATOM 2524 O O . ASN A 1 325 ? -27.747 -25.799 22.490 1.00 45.41 325 ASN A O 1
ATOM 2528 N N . GLY A 1 326 ? -28.044 -23.695 21.762 1.00 40.44 326 GLY A N 1
ATOM 2529 C CA . GLY A 1 326 ? -29.368 -23.480 22.354 1.00 40.44 326 GLY A CA 1
ATOM 2530 C C . GLY A 1 326 ? -30.550 -23.588 21.382 1.00 40.44 326 GLY A C 1
ATOM 2531 O O . GLY A 1 326 ? -31.693 -23.502 21.825 1.00 40.44 326 GLY A O 1
ATOM 2532 N N . SER A 1 327 ? -30.317 -23.781 20.080 1.00 41.19 327 SER A N 1
ATOM 2533 C CA . SER A 1 327 ? -31.383 -23.823 19.070 1.00 41.19 327 SER A CA 1
ATOM 2534 C C . SER A 1 327 ? -31.228 -25.013 18.124 1.00 41.19 327 SER A C 1
ATOM 2536 O O . SER A 1 327 ? -30.822 -24.873 16.972 1.00 41.19 327 SER A O 1
ATOM 2538 N N . SER A 1 328 ? -31.595 -26.198 18.606 1.00 34.44 328 SER A N 1
ATOM 2539 C CA . SER A 1 328 ? -31.923 -27.328 17.738 1.00 34.44 328 SER A CA 1
ATOM 2540 C C . SER A 1 328 ? -33.307 -27.110 17.123 1.00 34.44 328 SER A C 1
ATOM 2542 O O . SER A 1 328 ? -34.288 -27.448 17.777 1.00 34.44 328 SER A O 1
ATOM 2544 N N . GLN A 1 329 ? -33.404 -26.595 15.892 1.00 33.62 329 GLN A N 1
ATOM 2545 C CA . GLN A 1 329 ? -34.505 -26.934 14.975 1.00 33.62 329 GLN A CA 1
ATOM 2546 C C . GLN A 1 329 ? -34.033 -26.952 13.511 1.00 33.62 329 GLN A C 1
ATOM 2548 O O . GLN A 1 329 ? -33.541 -25.962 12.985 1.00 33.62 329 GLN A O 1
ATOM 2553 N N . GLU A 1 330 ? -34.166 -28.158 12.954 1.00 31.08 330 GLU A N 1
ATOM 2554 C CA . GLU A 1 330 ? -34.382 -28.621 11.576 1.00 31.08 330 GLU A CA 1
ATOM 2555 C C . GLU A 1 330 ? -33.925 -27.767 10.383 1.00 31.08 330 GLU A C 1
ATOM 2557 O O . GLU A 1 330 ? -34.313 -26.620 10.183 1.00 31.08 330 GLU A O 1
ATOM 2562 N N . GLY A 1 331 ? -33.125 -28.417 9.533 1.00 31.03 331 GLY A N 1
ATOM 2563 C CA . GLY A 1 331 ? -32.566 -27.851 8.321 1.00 31.03 331 GLY A CA 1
ATOM 2564 C C . GLY A 1 331 ? -33.577 -27.644 7.198 1.00 31.03 331 GLY A C 1
ATOM 2565 O O . GLY A 1 331 ? -34.510 -28.421 7.000 1.00 31.03 331 GLY A O 1
ATOM 2566 N N . GLN A 1 332 ? -33.290 -26.627 6.393 1.00 29.05 332 GLN A N 1
ATOM 2567 C CA . GLN A 1 332 ? -33.734 -26.550 5.014 1.00 29.05 332 GLN A CA 1
ATOM 2568 C C . GLN A 1 332 ? -32.539 -26.184 4.138 1.00 29.05 332 GLN A C 1
ATOM 2570 O O . GLN A 1 332 ? -31.920 -25.130 4.268 1.00 29.05 332 GLN A O 1
ATOM 2575 N N . GLU A 1 333 ? -32.208 -27.144 3.287 1.00 28.05 333 GLU A N 1
ATOM 2576 C CA . GLU A 1 333 ? -31.248 -27.095 2.200 1.00 28.05 333 GLU A CA 1
ATOM 2577 C C . GLU A 1 333 ? -31.704 -26.023 1.198 1.00 28.05 333 GLU A C 1
ATOM 2579 O O . GLU A 1 333 ? -32.788 -26.131 0.623 1.00 28.05 333 GLU A O 1
ATOM 2584 N N . VAL A 1 334 ? -30.919 -24.953 1.032 1.00 31.73 334 VAL A N 1
ATOM 2585 C CA . VAL A 1 334 ? -31.204 -23.908 0.038 1.00 31.73 334 VAL A CA 1
ATOM 2586 C C . VAL A 1 334 ? -30.230 -24.057 -1.121 1.00 31.73 334 VAL A C 1
ATOM 2588 O O . VAL A 1 334 ? -29.029 -23.812 -1.017 1.00 31.73 334 VAL A O 1
ATOM 2591 N N . GLU A 1 335 ? -30.800 -24.520 -2.222 1.00 28.02 335 GLU A N 1
ATOM 2592 C CA . GLU A 1 335 ? -30.204 -24.759 -3.524 1.00 28.02 335 GLU A CA 1
ATOM 2593 C C . GLU A 1 335 ? -29.598 -23.459 -4.093 1.00 28.02 335 GLU A C 1
ATOM 2595 O O . GLU A 1 335 ? -30.290 -22.470 -4.343 1.00 28.02 335 GLU A O 1
ATOM 2600 N N . CYS A 1 336 ? -28.275 -23.440 -4.278 1.00 27.38 336 CYS A N 1
ATOM 2601 C CA . CYS A 1 336 ? -27.556 -22.316 -4.873 1.00 27.38 336 CYS A CA 1
ATOM 2602 C C . CYS A 1 336 ? -27.760 -22.321 -6.395 1.00 27.38 336 CYS A C 1
ATOM 2604 O O . CYS A 1 336 ? -27.167 -23.118 -7.129 1.00 27.38 336 CYS A O 1
ATOM 2606 N N . CYS A 1 337 ? -28.616 -21.419 -6.870 1.00 27.92 337 CYS A N 1
ATOM 2607 C CA . CYS A 1 337 ? -28.871 -21.210 -8.287 1.00 27.92 337 CYS A CA 1
ATOM 2608 C C . CYS A 1 337 ? -27.692 -20.448 -8.919 1.00 27.92 337 CYS A C 1
ATOM 2610 O O . CYS A 1 337 ? -27.562 -19.233 -8.787 1.00 27.92 337 CYS A O 1
ATOM 2612 N N . LYS A 1 338 ? -26.819 -21.183 -9.616 1.00 30.62 338 LYS A N 1
ATOM 2613 C CA . LYS A 1 338 ? -25.831 -20.632 -10.553 1.00 30.62 338 LYS A CA 1
ATOM 2614 C C . LYS A 1 338 ? -26.557 -19.977 -11.729 1.00 30.62 338 LYS A C 1
ATOM 2616 O O . LYS A 1 338 ? -27.307 -20.671 -12.418 1.00 30.62 338 LYS A O 1
ATOM 2621 N N . ARG A 1 339 ? -26.248 -18.718 -12.059 1.00 28.06 339 ARG A N 1
ATOM 2622 C CA . ARG A 1 339 ? -26.376 -18.249 -13.448 1.00 28.06 339 ARG A CA 1
ATOM 2623 C C . ARG A 1 339 ? -25.529 -17.014 -13.779 1.00 28.06 339 ARG A C 1
ATOM 2625 O O . ARG A 1 339 ? -25.809 -15.939 -13.269 1.00 28.06 339 ARG A O 1
ATOM 2632 N N . LEU A 1 340 ? -24.617 -17.287 -14.722 1.00 31.56 340 LEU A N 1
ATOM 2633 C CA . LEU A 1 340 ? -23.958 -16.462 -15.746 1.00 31.56 340 LEU A CA 1
ATOM 2634 C C . LEU A 1 340 ? -23.035 -15.331 -15.296 1.00 31.56 340 LEU A C 1
ATOM 2636 O O . LEU A 1 340 ? -23.542 -14.278 -14.864 1.00 31.56 340 LEU A O 1
#

Sequence (340 aa):
MDAFITKKKRKISTSVQNAGHSGDDEPTEVKLAMLSSLHPGFAQEALLDVLLAHEGSVAASSASISISGPDDVPSGSKKPSASGVVSQTSLRSFARPSEDGGPSPKKKAKLLSRKGATLHLFDPVDIAEHTPCSIIHNFLPSGLANDLLEEMLEESKTFEKITFKLFDTVVSSPHTSSFYVDSYDEMQRQKFEGDTEGQIAIHLPHNSLLVMHAEMQEEWKHSIAPAQAIDPHPVAGNRRINITYRDYKAYLHPKLTPECACGVPSVLRVVQKKKENWGRYFWMCHTSYVPGKEGCTFFQWAEFDEDGKPIWATKNQDKSLAANNGSSQEGQEVECCKRL

Mean predicted aligned error: 18.29 Å

Solvent-accessible surface area (backbone atoms only — not comparable to full-atom values): 22768 Å² total; per-residue (Å²): 136,90,78,83,89,84,87,78,92,80,79,91,73,94,70,96,66,96,66,93,70,79,77,71,84,65,56,68,70,58,48,48,52,52,48,42,72,76,39,76,90,54,55,70,68,61,52,49,54,42,24,60,61,39,78,58,30,55,69,59,28,52,52,59,50,69,74,52,59,94,86,74,64,80,73,74,76,77,81,77,93,66,96,73,82,87,75,74,73,60,58,68,84,72,63,72,78,82,90,71,93,73,99,67,88,79,78,76,84,71,91,66,57,53,90,86,41,69,38,77,37,69,35,47,67,60,34,46,72,77,38,59,34,45,56,39,74,60,65,49,61,69,67,61,44,48,54,51,47,54,53,49,58,60,54,52,75,72,36,46,65,55,68,38,36,53,96,90,39,81,45,69,50,98,54,65,52,80,85,88,67,101,54,98,84,78,88,87,90,86,88,87,89,85,80,96,67,75,45,74,44,74,66,78,61,85,52,49,46,76,46,74,41,79,63,35,73,59,80,46,85,87,81,87,75,89,72,93,75,78,86,61,41,96,86,56,36,90,60,82,88,84,87,81,90,77,88,79,55,76,80,68,35,59,96,66,36,64,64,30,94,79,76,42,56,34,44,82,45,63,35,74,83,49,81,92,52,49,70,42,42,29,34,31,51,59,43,56,38,41,77,98,46,83,49,60,87,42,72,44,78,57,56,59,48,97,87,68,44,47,62,65,51,57,58,50,49,53,50,52,54,58,54,58,76,71,61,92,74,83,91,77,90,78,82,83,80,83,79,135

Secondary structure (DSSP, 8-state):
--------PPPP----------TTSS-HHHHHHHHHHH-TTS-HHHHHHHHHHTTT-HHHHHHHHHHS-TT----------------PPPGGGT-PPP-------------PPPTT-EEEE-SHHHHHHHSSEEEEET-S-HHHHHHHHHHHHHHGGG-B--EEEETTEEEE-SS-B----SSTT-------------EEEE---TTEEEEEPTHHHHH-----PPPS--PPBTTTBT-----------GGG-TTTSPB-TTSSBPEEEE--S-GGGTT-EEEE--GGGSTT-PPP--EEE--B-TTS-BHHHHHHHHHHHHHHTT--------------

Nearest PDB structures (foldseek):
  2qho-assembly4_H  TM=8.451E-01  e=3.279E+00  Homo sapiens
  2dam-assembly1_A  TM=5.086E-01  e=3.930E+00  Homo sapiens
  2muu-assembly1_A  TM=3.999E-01  e=4.710E+00  Homo sapiens
  2lva-assembly1_A  TM=3.481E-01  e=8.613E+00  Homo sapiens

Foldseek 3Di:
DDDDDDDDDDDDDDDDDDDPDPPLPDDLVVLLVLLCVLCVPDDSVVLSLLCVLVNNDSVNSSVLVVVDPPVPDPPPPDDDDDDDDDQDDDSVVSDDDPDDDDDDDDDDPLPDADWPGEAEDRDQVNCVVPAQKGKDALQDPPVVLVVVVVVVLVVQVVFDWDWWADPNDIDTDPDTDDDDDPDPPDDDDDDDDDDDDHHYHYDDDRNMDMDRDPVCQQAHDDDDDDDPDDDADPRRGPDDDDDDDDDDPPLNGQVNADADPVRGRWDKDADHDDPVRRRWIKTAWPQCTHPPGDGDGDIDTFDADPVRHTPVSVVVVVVVVVVVVVDDDDDDDDDDDDDD

Organism: NCBI:txid1191159

Radius of gyration: 29.27 Å; Cα contacts (8 Å, |Δi|>4): 305; chains: 1; bounding box: 88×78×57 Å